Protein AF-A0A0Q7QHC4-F1 (afdb_monomer_lite)

Structure (mmCIF, N/CA/C/O backbone):
data_AF-A0A0Q7QHC4-F1
#
_entry.id   AF-A0A0Q7QHC4-F1
#
loop_
_atom_site.group_PDB
_atom_site.id
_atom_site.type_symbol
_atom_site.label_atom_id
_atom_site.label_alt_id
_atom_site.label_comp_id
_atom_site.label_asym_id
_atom_site.label_entity_id
_atom_site.label_seq_id
_atom_site.pdbx_PDB_ins_code
_atom_site.Cartn_x
_atom_site.Cartn_y
_atom_site.Cartn_z
_atom_site.occupancy
_atom_site.B_iso_or_equiv
_atom_site.auth_seq_id
_atom_site.auth_comp_id
_atom_site.auth_asym_id
_atom_site.auth_atom_id
_atom_site.pdbx_PDB_model_num
ATOM 1 N N . MET A 1 1 ? -47.939 -73.440 3.355 1.00 38.09 1 MET A N 1
ATOM 2 C CA . MET A 1 1 ? -47.743 -74.591 4.265 1.00 38.09 1 MET A CA 1
ATOM 3 C C . MET A 1 1 ? -46.928 -74.124 5.468 1.00 38.09 1 MET A C 1
ATOM 5 O O . MET A 1 1 ? -45.893 -73.532 5.221 1.00 38.09 1 MET A O 1
ATOM 9 N N . ARG A 1 2 ? -47.422 -74.390 6.698 1.00 37.09 2 ARG A N 1
ATOM 10 C CA . ARG A 1 2 ? -46.744 -74.415 8.031 1.00 37.09 2 ARG A CA 1
ATOM 11 C C . ARG A 1 2 ? -45.977 -73.129 8.447 1.00 37.09 2 ARG A C 1
ATOM 13 O O . ARG A 1 2 ? -44.976 -72.811 7.835 1.00 37.09 2 ARG A O 1
ATOM 20 N N . ASN A 1 3 ? -46.417 -72.272 9.385 1.00 36.06 3 ASN A N 1
ATOM 21 C CA . ASN A 1 3 ? -46.732 -72.458 10.823 1.00 36.06 3 ASN A CA 1
ATOM 22 C C . ASN A 1 3 ? -45.519 -73.084 11.569 1.00 36.06 3 ASN A C 1
ATOM 24 O O . ASN A 1 3 ? -45.095 -74.160 11.162 1.00 36.06 3 ASN A O 1
ATOM 28 N N . VAL A 1 4 ? -44.881 -72.462 12.585 1.00 41.59 4 VAL A N 1
ATOM 29 C CA . VAL A 1 4 ? -45.261 -72.563 14.019 1.00 41.59 4 VAL A CA 1
ATOM 30 C C . VAL A 1 4 ? -44.202 -71.895 14.966 1.00 41.59 4 VAL A C 1
ATOM 32 O O . VAL A 1 4 ? -43.021 -72.198 14.853 1.00 41.59 4 VAL A O 1
ATOM 35 N N . HIS A 1 5 ? -44.690 -71.086 15.935 1.00 36.44 5 HIS A N 1
ATOM 36 C CA . HIS A 1 5 ? -44.263 -70.833 17.354 1.00 36.44 5 HIS A CA 1
ATOM 37 C C . HIS A 1 5 ? -43.246 -69.740 17.806 1.00 36.44 5 HIS A C 1
ATOM 39 O O . HIS A 1 5 ? -42.101 -69.696 17.381 1.00 36.44 5 HIS A O 1
ATOM 45 N N . GLY A 1 6 ? -43.713 -68.908 18.771 1.00 30.78 6 GLY A N 1
ATOM 46 C CA . GLY A 1 6 ? -42.988 -67.907 19.600 1.00 30.78 6 GLY A CA 1
ATOM 47 C C . GLY A 1 6 ? -42.364 -68.503 20.888 1.00 30.78 6 GLY A C 1
ATOM 48 O O . GLY A 1 6 ? -41.879 -69.625 20.774 1.00 30.78 6 GLY A O 1
ATOM 49 N N . PRO A 1 7 ? -42.426 -67.893 22.114 1.00 58.81 7 PRO A N 1
ATOM 50 C CA . PRO A 1 7 ? -43.145 -66.662 22.528 1.00 58.81 7 PRO A CA 1
ATOM 51 C C . PRO A 1 7 ? -42.569 -65.806 23.729 1.00 58.81 7 PRO A C 1
ATOM 53 O O . PRO A 1 7 ? -41.555 -66.131 24.329 1.00 58.81 7 PRO A O 1
ATOM 56 N N . PHE A 1 8 ? -43.345 -64.767 24.121 1.00 38.31 8 PHE A N 1
ATOM 57 C CA . PHE A 1 8 ? -43.644 -64.210 25.478 1.00 38.31 8 PHE A CA 1
ATOM 58 C C . PHE A 1 8 ? -42.689 -63.298 26.302 1.00 38.31 8 PHE A C 1
ATOM 60 O O . PHE A 1 8 ? -41.705 -63.769 26.863 1.00 38.31 8 PHE A O 1
ATOM 67 N N . ARG A 1 9 ? -43.156 -62.050 26.570 1.00 41.69 9 ARG A N 1
ATOM 68 C CA . ARG A 1 9 ? -43.451 -61.373 27.886 1.00 41.69 9 ARG A CA 1
ATOM 69 C C . ARG A 1 9 ? -43.380 -59.831 27.743 1.00 41.69 9 ARG A C 1
ATOM 71 O O . ARG A 1 9 ? -42.536 -59.356 27.005 1.00 41.69 9 ARG A O 1
ATOM 78 N N . ASP A 1 10 ? -44.136 -58.954 28.414 1.00 39.44 10 ASP A N 1
ATOM 79 C CA . ASP A 1 10 ? -45.357 -58.990 29.236 1.00 39.44 10 ASP A CA 1
ATOM 80 C C . ASP A 1 10 ? -45.892 -57.525 29.379 1.00 39.44 10 ASP A C 1
ATOM 82 O O . ASP A 1 10 ? -45.212 -56.567 29.024 1.00 39.44 10 ASP A O 1
ATOM 86 N N . ARG A 1 11 ? -47.131 -57.403 29.872 1.00 44.25 11 ARG A N 1
ATOM 87 C CA . ARG A 1 11 ? -48.109 -56.282 30.001 1.00 44.25 11 ARG A CA 1
ATOM 88 C C . ARG A 1 11 ? -47.628 -55.056 30.846 1.00 44.25 11 ARG A C 1
ATOM 90 O O . ARG A 1 11 ? -46.623 -55.178 31.525 1.00 44.25 11 ARG A O 1
ATOM 97 N N . ARG A 1 12 ? -48.254 -53.859 30.980 1.00 41.19 12 ARG A N 1
ATOM 98 C CA . ARG A 1 12 ? -49.653 -53.333 31.124 1.00 41.19 12 ARG A CA 1
ATOM 99 C C . ARG A 1 12 ? -49.614 -51.787 30.914 1.00 41.19 12 ARG A C 1
ATOM 101 O O . ARG A 1 12 ? -48.654 -51.171 31.351 1.00 41.19 12 ARG A O 1
ATOM 108 N N . VAL A 1 13 ? -50.474 -51.125 30.126 1.00 38.88 13 VAL A N 1
ATOM 109 C CA . VAL A 1 13 ? -51.764 -50.441 30.452 1.00 38.88 13 VAL A CA 1
ATOM 110 C C . VAL A 1 13 ? -51.848 -49.735 31.819 1.00 38.88 13 VAL A C 1
ATOM 112 O O . VAL A 1 13 ? -51.826 -50.442 32.815 1.00 38.88 13 VAL A O 1
ATOM 115 N N . VAL A 1 14 ? -52.072 -48.402 31.842 1.00 36.88 14 VAL A N 1
ATOM 116 C CA . VAL A 1 14 ? -53.237 -47.687 32.449 1.00 36.88 14 VAL A CA 1
ATOM 117 C C . VAL A 1 14 ? -53.301 -46.243 31.903 1.00 36.88 14 VAL A C 1
ATOM 119 O O . VAL A 1 14 ? -52.315 -45.514 31.927 1.00 36.88 14 VAL A O 1
ATOM 122 N N . ALA A 1 15 ? -54.485 -45.834 31.435 1.00 37.69 15 ALA A N 1
ATOM 123 C CA . ALA A 1 15 ? -54.874 -44.455 31.137 1.00 37.69 15 ALA A CA 1
ATOM 124 C C . ALA A 1 15 ? -55.684 -43.866 32.307 1.00 37.69 15 ALA A C 1
ATOM 126 O O . ALA A 1 15 ? -56.402 -44.607 32.976 1.00 37.69 15 ALA A O 1
ATOM 127 N N . MET A 1 16 ? -55.663 -42.542 32.503 1.00 36.25 16 MET A N 1
ATOM 128 C CA . MET A 1 16 ? -56.677 -41.860 33.317 1.00 36.25 16 MET A CA 1
ATOM 129 C C . MET A 1 16 ? -56.971 -40.450 32.785 1.00 36.25 16 MET A C 1
ATOM 131 O O . MET A 1 16 ? -56.089 -39.743 32.305 1.00 36.25 16 MET A O 1
ATOM 135 N N . ALA A 1 17 ? -58.255 -40.102 32.795 1.00 34.69 17 ALA A N 1
ATOM 136 C CA . ALA A 1 17 ? -58.888 -39.061 31.996 1.00 34.69 17 ALA A CA 1
ATOM 137 C C . ALA A 1 17 ? -59.231 -37.780 32.785 1.00 34.69 17 ALA A C 1
ATOM 139 O O . ALA A 1 17 ? -59.481 -37.846 33.980 1.00 34.69 17 ALA A O 1
ATOM 140 N N . ARG A 1 18 ? -59.350 -36.672 32.026 1.00 41.41 18 ARG A N 1
ATOM 141 C CA . ARG A 1 18 ? -60.281 -35.514 32.123 1.00 41.41 18 ARG A CA 1
ATOM 142 C C . ARG A 1 18 ? -60.472 -34.791 33.474 1.00 41.41 18 ARG A C 1
ATOM 144 O O . ARG A 1 18 ? -60.871 -35.391 34.460 1.00 41.41 18 ARG A O 1
ATOM 151 N N . THR A 1 19 ? -60.477 -33.447 33.441 1.00 33.66 19 THR A N 1
ATOM 152 C CA . THR A 1 19 ? -61.715 -32.616 33.378 1.00 33.66 19 THR A CA 1
ATOM 153 C C . THR A 1 19 ? -61.386 -31.108 33.357 1.00 33.66 19 THR A C 1
ATOM 155 O O . THR A 1 19 ? -60.693 -30.604 34.234 1.00 33.66 19 THR A O 1
ATOM 158 N N . MET A 1 20 ? -61.927 -30.377 32.371 1.00 38.75 20 MET A N 1
ATOM 159 C CA . MET A 1 20 ? -61.985 -28.905 32.322 1.00 38.75 20 MET A CA 1
ATOM 160 C C . MET A 1 20 ? -63.166 -28.391 33.160 1.00 38.75 20 MET A C 1
ATOM 162 O O . MET A 1 20 ? -64.277 -28.902 33.016 1.00 38.75 20 MET A O 1
ATOM 166 N N . LYS A 1 21 ? -62.976 -27.322 33.943 1.00 34.88 21 LYS A N 1
ATOM 167 C CA . LYS A 1 21 ? -64.075 -26.498 34.479 1.00 34.88 21 LYS A CA 1
ATOM 168 C C . LYS A 1 21 ? -64.064 -25.118 33.816 1.00 34.88 21 LYS A C 1
ATOM 170 O O . LYS A 1 21 ? -63.055 -24.423 33.830 1.00 34.88 21 LYS A O 1
ATOM 175 N N . LYS A 1 22 ? -65.207 -24.758 33.223 1.00 36.50 22 LYS A N 1
ATOM 176 C CA . LYS A 1 22 ? -65.551 -23.429 32.696 1.00 36.50 22 LYS A CA 1
ATOM 177 C C . LYS A 1 22 ? -65.869 -22.490 33.866 1.00 36.50 22 LYS A C 1
ATOM 179 O O . LYS A 1 22 ? -66.574 -22.911 34.779 1.00 36.50 22 LYS A O 1
ATOM 184 N N . ILE A 1 23 ? -65.435 -21.230 33.805 1.00 39.72 23 ILE A N 1
ATOM 185 C CA . ILE A 1 23 ? -65.949 -20.155 34.668 1.00 39.72 23 ILE A CA 1
ATOM 186 C C . ILE A 1 23 ? -66.513 -19.043 33.781 1.00 39.72 23 ILE A C 1
ATOM 188 O O . ILE A 1 23 ? -65.888 -18.610 32.815 1.00 39.72 23 ILE A O 1
ATOM 192 N N . VAL A 1 24 ? -67.749 -18.674 34.109 1.00 36.00 24 VAL A N 1
ATOM 193 C CA . VAL A 1 24 ? -68.633 -17.710 33.451 1.00 36.00 24 VAL A CA 1
ATOM 194 C C . VAL A 1 24 ? -68.376 -16.305 34.005 1.00 36.00 24 VAL A C 1
ATOM 196 O O . VAL A 1 24 ? -68.093 -16.132 35.187 1.00 36.00 24 VAL A O 1
ATOM 199 N N . ILE A 1 25 ? -68.483 -15.316 33.119 1.00 40.94 25 ILE A N 1
ATOM 200 C CA . ILE A 1 25 ? -68.299 -13.877 33.345 1.00 40.94 25 ILE A CA 1
ATOM 201 C C . ILE A 1 25 ? -69.485 -13.299 34.134 1.00 40.94 25 ILE A C 1
ATOM 203 O O . ILE A 1 25 ? -70.634 -13.517 33.753 1.00 40.94 25 ILE A O 1
ATOM 207 N N . VAL A 1 26 ? -69.212 -12.481 35.157 1.00 35.03 26 VAL A N 1
ATOM 208 C CA . VAL A 1 26 ? -70.194 -11.579 35.787 1.00 35.03 26 VAL A CA 1
ATOM 209 C C . VAL A 1 26 ? -69.763 -10.135 35.526 1.00 35.03 26 VAL A C 1
ATOM 211 O O . VAL A 1 26 ? -68.620 -9.762 35.781 1.00 35.03 26 VAL A O 1
ATOM 214 N N . ARG A 1 27 ? -70.679 -9.338 34.962 1.00 43.59 27 ARG A N 1
ATOM 215 C CA . ARG A 1 27 ? -70.525 -7.901 34.711 1.00 43.59 27 ARG A CA 1
ATOM 216 C C . ARG A 1 27 ? -71.004 -7.119 35.931 1.00 43.59 27 ARG A C 1
ATOM 218 O O . ARG A 1 27 ? -72.179 -7.210 36.271 1.00 43.59 27 ARG A O 1
ATOM 225 N N . THR A 1 28 ? -70.145 -6.266 36.476 1.00 39.06 28 THR A N 1
ATOM 226 C CA . THR A 1 28 ? -70.567 -5.166 37.349 1.00 39.06 28 THR A CA 1
ATOM 227 C C . THR A 1 28 ? -69.775 -3.925 36.960 1.00 39.06 28 THR A C 1
ATOM 229 O O . THR A 1 28 ? -68.547 -3.939 36.950 1.00 39.06 28 THR A O 1
ATOM 232 N N . ALA A 1 29 ? -70.494 -2.883 36.549 1.00 41.00 29 ALA A N 1
ATOM 233 C CA . ALA A 1 29 ? -69.941 -1.602 36.143 1.00 41.00 29 ALA A CA 1
ATOM 234 C C . ALA A 1 29 ? -69.521 -0.787 37.373 1.00 41.00 29 ALA A C 1
ATOM 236 O O . ALA A 1 29 ? -70.291 -0.660 38.321 1.00 41.00 29 ALA A O 1
ATOM 237 N N . LEU A 1 30 ? -68.330 -0.193 37.321 1.00 39.47 30 LEU A N 1
ATOM 238 C CA . LEU A 1 30 ? -67.929 0.903 38.194 1.00 39.47 30 LEU A CA 1
ATOM 239 C C . LEU A 1 30 ? -67.118 1.902 37.369 1.00 39.47 30 LEU A C 1
ATOM 241 O O . LEU A 1 30 ? -66.110 1.568 36.749 1.00 39.47 30 LEU A O 1
ATOM 245 N N . VAL A 1 31 ? -67.647 3.120 37.331 1.00 42.88 31 VAL A N 1
ATOM 246 C CA . VAL A 1 31 ? -67.061 4.315 36.733 1.00 42.88 31 VAL A CA 1
ATOM 247 C C . VAL A 1 31 ? -65.829 4.697 37.552 1.00 42.88 31 VAL A C 1
ATOM 249 O O . VAL A 1 31 ? -65.934 4.956 38.746 1.00 42.88 31 VAL A O 1
ATOM 252 N N . GLY A 1 32 ? -64.666 4.735 36.907 1.00 38.34 32 GLY A N 1
ATOM 253 C CA . GLY A 1 32 ? -63.419 5.221 37.485 1.00 38.34 32 GLY A CA 1
ATOM 254 C C . GLY A 1 32 ? -62.563 5.820 36.380 1.00 38.34 32 GLY A C 1
ATOM 255 O O . GLY A 1 32 ? -62.077 5.103 35.510 1.00 38.34 32 GLY A O 1
ATOM 256 N N . ALA A 1 33 ? -62.434 7.145 36.382 1.00 49.81 33 ALA A N 1
ATOM 257 C CA . ALA A 1 33 ? -61.593 7.887 35.456 1.00 49.81 33 ALA A CA 1
ATOM 258 C C . ALA A 1 33 ? -60.125 7.459 35.620 1.00 49.81 33 ALA A C 1
ATOM 260 O O . ALA A 1 33 ? -59.488 7.780 36.621 1.00 49.81 33 ALA A O 1
ATOM 261 N N . ALA A 1 34 ? -59.589 6.734 34.638 1.00 43.00 34 ALA A N 1
ATOM 262 C CA . ALA A 1 34 ? -58.169 6.428 34.546 1.00 43.00 34 ALA A CA 1
ATOM 263 C C . ALA A 1 34 ? -57.546 7.316 33.464 1.00 43.00 34 ALA A C 1
ATOM 265 O O . ALA A 1 34 ? -57.860 7.204 32.280 1.00 43.00 34 ALA A O 1
ATOM 266 N N . LEU A 1 35 ? -56.681 8.226 33.911 1.00 43.31 35 LEU A N 1
ATOM 267 C CA . LEU A 1 35 ? -55.790 9.034 33.088 1.00 43.31 35 LEU A CA 1
ATOM 268 C C . LEU A 1 35 ? -55.088 8.140 32.054 1.00 43.31 35 LEU A C 1
ATOM 270 O O . LEU A 1 35 ? -54.380 7.204 32.428 1.00 43.31 35 LEU A O 1
ATOM 274 N N . LEU A 1 36 ? -55.243 8.447 30.761 1.00 45.69 36 LEU A N 1
ATOM 275 C CA . LEU A 1 36 ? -54.353 7.929 29.723 1.00 45.69 36 LEU A CA 1
ATOM 276 C C . LEU A 1 36 ? -52.957 8.527 29.954 1.00 45.69 36 LEU A C 1
ATOM 278 O O . LEU A 1 36 ? -52.587 9.558 29.393 1.00 45.69 36 LEU A O 1
ATOM 282 N N . GLY A 1 37 ? -52.175 7.870 30.807 1.00 40.31 37 GLY A N 1
ATOM 283 C CA . GLY A 1 37 ? -50.733 8.038 30.864 1.00 40.31 37 GLY A CA 1
ATOM 284 C C . GLY A 1 37 ? -50.149 7.555 29.546 1.00 40.31 37 GLY A C 1
ATOM 285 O O . GLY A 1 37 ? -49.889 6.368 29.363 1.00 40.31 37 GLY A O 1
ATOM 286 N N . SER A 1 38 ? -49.982 8.482 28.609 1.00 53.66 38 SER A N 1
ATOM 287 C CA . SER A 1 38 ? -49.230 8.258 27.382 1.00 53.66 38 SER A CA 1
ATOM 288 C C . SER A 1 38 ? -47.775 8.026 27.780 1.00 53.66 38 SER A C 1
ATOM 290 O O . SER A 1 38 ? -47.024 8.978 27.977 1.00 53.66 38 SER A O 1
ATOM 292 N N . VAL A 1 39 ? -47.368 6.766 27.940 1.00 48.78 39 VAL A N 1
ATOM 293 C CA . VAL A 1 39 ? -45.950 6.407 28.019 1.00 48.78 39 VAL A CA 1
ATOM 294 C C . VAL A 1 39 ? -45.382 6.557 26.611 1.00 48.78 39 VAL A C 1
ATOM 296 O O . VAL A 1 39 ? -45.204 5.595 25.870 1.00 48.78 39 VAL A O 1
ATOM 299 N N . LEU A 1 40 ? -45.109 7.803 26.227 1.00 49.97 40 LEU A N 1
ATOM 300 C CA . LEU A 1 40 ? -44.070 8.100 25.255 1.00 49.97 40 LEU A CA 1
ATOM 301 C C . LEU A 1 40 ? -42.758 7.729 25.943 1.00 49.97 40 LEU A C 1
ATOM 303 O O . LEU A 1 40 ? -42.127 8.551 26.604 1.00 49.97 40 LEU A O 1
ATOM 307 N N . ALA A 1 41 ? -42.385 6.452 25.845 1.00 49.03 41 ALA A N 1
ATOM 308 C CA . ALA A 1 41 ? -41.017 6.040 26.089 1.00 49.03 41 ALA A CA 1
ATOM 309 C C . ALA A 1 41 ? -40.153 6.912 25.179 1.00 49.03 41 ALA A C 1
ATOM 311 O O . ALA A 1 41 ? -40.251 6.826 23.953 1.00 49.03 41 ALA A O 1
ATOM 312 N N . GLY A 1 42 ? -39.402 7.826 25.792 1.00 43.97 42 GLY A N 1
ATOM 313 C CA . GLY A 1 42 ? -38.553 8.756 25.078 1.00 43.97 42 GLY A CA 1
ATOM 314 C C . GLY A 1 42 ? -37.649 7.977 24.137 1.00 43.97 42 GLY A C 1
ATOM 315 O O . GLY A 1 42 ? -36.746 7.266 24.578 1.00 43.97 42 GLY A O 1
ATOM 316 N N . LEU A 1 43 ? -37.874 8.135 22.834 1.00 52.53 43 LEU A N 1
ATOM 317 C CA . LEU A 1 43 ? -36.804 7.993 21.865 1.00 52.53 43 LEU A CA 1
ATOM 318 C C . LEU A 1 43 ? -35.837 9.128 22.193 1.00 52.53 43 LEU A C 1
ATOM 320 O O . LEU A 1 43 ? -35.971 10.246 21.698 1.00 52.53 43 LEU A O 1
ATOM 324 N N . GLY 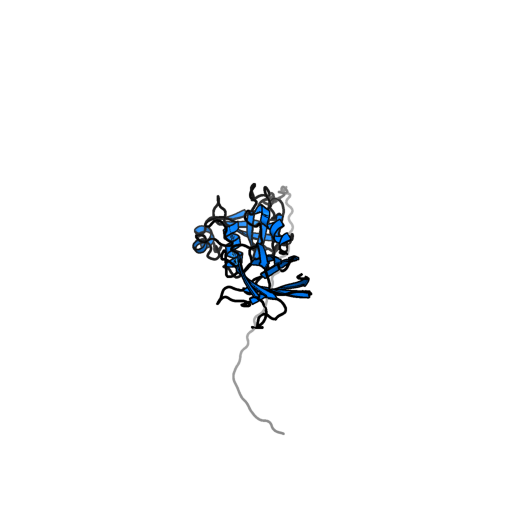A 1 44 ? -34.913 8.860 23.118 1.00 48.81 44 GLY A N 1
ATOM 325 C CA . GLY A 1 44 ? -33.752 9.711 23.299 1.00 48.81 44 GLY A CA 1
ATOM 326 C C . GLY A 1 44 ? -33.103 9.913 21.928 1.00 48.81 44 GLY A C 1
ATOM 327 O O . GLY A 1 44 ? -33.169 9.005 21.089 1.00 48.81 44 GLY A O 1
ATOM 328 N N . PRO A 1 45 ? -32.523 11.092 21.657 1.00 51.53 45 PRO A N 1
ATOM 329 C CA . PRO A 1 45 ? -31.836 11.310 20.397 1.00 51.53 45 PRO A CA 1
ATOM 330 C C . PRO A 1 45 ? -30.845 10.163 20.199 1.00 51.53 45 PRO A C 1
ATOM 332 O O . PRO A 1 45 ? -30.061 9.859 21.100 1.00 51.53 45 PRO A O 1
ATOM 335 N N . ALA A 1 46 ? -30.920 9.488 19.047 1.00 52.81 46 ALA A N 1
ATOM 336 C CA . ALA A 1 46 ? -29.894 8.539 18.647 1.00 52.81 46 ALA A CA 1
ATOM 337 C C . ALA A 1 46 ? -28.545 9.240 18.839 1.00 52.81 46 ALA A C 1
ATOM 339 O O . ALA A 1 46 ? -28.361 10.330 18.294 1.00 52.81 46 ALA A O 1
ATOM 340 N N . GLU A 1 47 ? -27.658 8.675 19.668 1.00 48.75 47 GLU A N 1
ATOM 341 C CA . GLU A 1 47 ? -26.343 9.255 19.946 1.00 48.75 47 GLU A CA 1
ATOM 342 C C . GLU A 1 47 ? -25.635 9.497 18.608 1.00 48.75 47 GLU A C 1
ATOM 344 O O . GLU A 1 47 ? -25.140 8.579 17.952 1.00 48.75 47 GLU A O 1
ATOM 349 N N . ALA A 1 48 ? -25.662 10.751 18.161 1.00 49.69 48 ALA A N 1
ATOM 350 C CA . ALA A 1 48 ? -25.118 11.183 16.888 1.00 49.69 48 ALA A CA 1
ATOM 351 C C . ALA A 1 48 ? -23.606 11.361 17.054 1.00 49.69 48 ALA A C 1
ATOM 353 O O . ALA A 1 48 ? -23.083 12.470 17.140 1.00 49.69 48 ALA A O 1
ATOM 354 N N . GLY A 1 49 ? -22.913 10.235 17.180 1.00 57.53 49 GLY A N 1
ATOM 355 C CA . GLY A 1 49 ? -21.471 10.158 17.346 1.00 57.53 49 GLY A CA 1
ATOM 356 C C . GLY A 1 49 ? -21.050 8.733 17.676 1.00 57.53 49 GLY A C 1
ATOM 357 O O . GLY A 1 49 ? -21.759 7.999 18.358 1.00 57.53 49 GLY A O 1
ATOM 358 N N . GLY A 1 50 ? -19.901 8.302 17.158 1.00 68.31 50 GLY A N 1
ATOM 359 C CA . GLY A 1 50 ? -19.374 6.982 17.492 1.00 68.31 50 GLY A CA 1
ATOM 360 C C . GLY A 1 50 ? -19.103 6.830 18.996 1.00 68.31 50 GLY A C 1
ATOM 361 O O . GLY A 1 50 ? -18.607 7.755 19.633 1.00 68.31 50 GLY A O 1
ATOM 362 N N . ARG A 1 51 ? -19.390 5.652 19.558 1.00 87.31 51 ARG A N 1
ATOM 363 C CA . ARG A 1 51 ? -19.204 5.332 20.980 1.00 87.31 51 ARG A CA 1
ATOM 364 C C . ARG A 1 51 ? -17.904 4.565 21.196 1.00 87.31 51 ARG A C 1
ATOM 366 O O . ARG A 1 51 ? -17.720 3.493 20.618 1.00 87.31 51 ARG A O 1
ATOM 373 N N . ILE A 1 52 ? -17.030 5.082 22.059 1.00 92.62 52 ILE A N 1
ATOM 374 C CA . ILE A 1 52 ? -15.846 4.352 22.534 1.00 92.62 52 ILE A CA 1
ATOM 375 C C . ILE A 1 52 ? -16.301 3.167 23.396 1.00 92.62 52 ILE A C 1
ATOM 377 O O . ILE A 1 52 ? -17.090 3.326 24.328 1.00 92.62 52 ILE A O 1
ATOM 381 N N . LEU A 1 53 ? -15.816 1.973 23.066 1.00 94.88 53 LEU A N 1
ATOM 382 C CA . LEU A 1 53 ? -16.132 0.715 23.747 1.00 94.88 53 LEU A CA 1
ATOM 383 C C . LEU A 1 53 ? -15.079 0.368 24.808 1.00 94.88 53 LEU A C 1
ATOM 385 O O . LEU A 1 53 ? -15.399 -0.184 25.863 1.00 94.88 53 LEU A O 1
ATOM 389 N N . CYS A 1 54 ? -13.820 0.710 24.544 1.00 95.69 54 CYS A N 1
ATOM 390 C CA . CYS A 1 54 ? -12.699 0.553 25.465 1.00 95.69 54 CYS A CA 1
ATOM 391 C C . CYS A 1 54 ? -11.544 1.476 25.063 1.00 95.69 54 CYS A C 1
ATOM 393 O O . CYS A 1 54 ? -11.441 1.866 23.899 1.00 95.69 54 CYS A O 1
ATOM 395 N N . THR A 1 55 ? -10.673 1.776 26.024 1.00 95.38 55 THR A N 1
ATOM 396 C CA . THR A 1 55 ? -9.510 2.650 25.876 1.00 95.38 55 THR A CA 1
ATOM 397 C C . THR A 1 55 ? -8.316 2.061 26.628 1.00 95.38 55 THR A C 1
ATOM 399 O O . THR A 1 55 ? -8.404 1.724 27.804 1.00 95.38 55 THR A O 1
ATOM 402 N N . GLY A 1 56 ? -7.164 1.999 25.971 1.00 95.50 56 GLY A N 1
ATOM 403 C CA . GLY A 1 56 ? -5.956 1.350 26.462 1.00 95.50 56 GLY A CA 1
ATOM 404 C C . GLY A 1 56 ? -5.948 -0.157 26.207 1.00 95.50 56 GLY A C 1
ATOM 405 O O . GLY A 1 56 ? -6.976 -0.827 26.264 1.00 95.50 56 GLY A O 1
ATOM 406 N N . PHE A 1 57 ? -4.752 -0.698 25.957 1.00 95.44 57 PHE A N 1
ATOM 407 C CA . PHE A 1 57 ? -4.564 -2.115 25.634 1.00 95.44 57 PHE A CA 1
ATOM 408 C C . PHE A 1 57 ? -5.132 -3.052 26.710 1.00 95.44 57 PHE A C 1
ATOM 410 O O . PHE A 1 57 ? -5.848 -3.991 26.378 1.00 95.44 57 PHE A O 1
ATOM 417 N N . THR A 1 58 ? -4.863 -2.775 27.993 1.00 95.81 58 THR A N 1
ATOM 418 C CA . THR A 1 58 ? -5.336 -3.603 29.117 1.00 95.81 58 THR A CA 1
ATOM 419 C C . THR A 1 58 ? -6.861 -3.625 29.197 1.00 95.81 58 THR A C 1
ATOM 421 O O . THR A 1 58 ? -7.452 -4.688 29.072 1.00 95.81 58 THR A O 1
ATOM 424 N N . GLN A 1 59 ? -7.514 -2.458 29.281 1.00 96.44 59 GLN A N 1
ATOM 425 C CA . GLN A 1 59 ? -8.976 -2.398 29.392 1.00 96.44 59 GLN A CA 1
ATOM 426 C C . GLN A 1 59 ? -9.676 -3.038 28.187 1.00 96.44 59 GLN A C 1
ATOM 428 O O . GLN A 1 59 ? -10.718 -3.674 28.344 1.00 96.44 59 GLN A O 1
ATOM 433 N N . CYS A 1 60 ? -9.140 -2.843 26.979 1.00 97.06 60 CYS A N 1
ATOM 434 C CA . CYS A 1 60 ? -9.682 -3.485 25.790 1.00 97.06 60 CYS A CA 1
ATOM 435 C C . CYS A 1 60 ? -9.555 -5.009 25.873 1.00 97.06 60 CYS A C 1
ATOM 437 O O . CYS A 1 60 ? -10.560 -5.699 25.717 1.00 97.06 60 CYS A O 1
ATOM 439 N N . THR A 1 61 ? -8.369 -5.518 26.214 1.00 96.31 61 THR A N 1
ATOM 440 C CA . THR A 1 61 ? -8.113 -6.960 26.337 1.00 96.31 61 THR A CA 1
ATOM 441 C C . THR A 1 61 ? -8.994 -7.607 27.407 1.00 96.31 61 THR A C 1
ATOM 443 O O . THR A 1 61 ? -9.629 -8.619 27.126 1.00 96.31 61 THR A O 1
ATOM 446 N N . ASP A 1 62 ? -9.125 -6.989 28.585 1.00 96.81 62 ASP A N 1
ATOM 447 C CA . ASP A 1 62 ? -9.958 -7.491 29.693 1.00 96.81 62 ASP A CA 1
ATOM 448 C C . ASP A 1 62 ? -11.444 -7.594 29.311 1.00 96.81 62 ASP A C 1
ATOM 450 O O . ASP A 1 62 ? -12.192 -8.407 29.848 1.00 96.81 62 ASP A O 1
ATOM 454 N N . ARG A 1 63 ? -11.883 -6.770 28.354 1.00 96.25 63 ARG A N 1
ATOM 455 C CA . ARG A 1 63 ? -13.241 -6.777 27.793 1.00 96.25 63 ARG A CA 1
ATOM 456 C C . ARG A 1 63 ? -13.387 -7.677 26.559 1.00 96.25 63 ARG A C 1
ATOM 458 O O . ARG A 1 63 ? -14.439 -7.651 25.925 1.00 96.25 63 ARG A O 1
ATOM 465 N N . GLY A 1 64 ? -12.354 -8.439 26.201 1.00 96.38 64 GLY A N 1
ATOM 466 C CA . GLY A 1 64 ? -12.340 -9.324 25.032 1.00 96.38 64 GLY A CA 1
ATOM 467 C C . GLY A 1 64 ? -12.089 -8.618 23.694 1.00 96.38 64 GLY A C 1
ATOM 468 O O . GLY A 1 64 ? -12.262 -9.227 22.640 1.00 96.38 64 GLY A O 1
ATOM 469 N N . TRP A 1 65 ? -11.675 -7.349 23.705 1.00 96.50 65 TRP A N 1
ATOM 470 C CA . TRP A 1 65 ? -11.354 -6.578 22.504 1.00 96.50 65 TRP A CA 1
ATOM 471 C C . TRP A 1 65 ? -9.850 -6.624 22.225 1.00 96.50 65 TRP A C 1
ATOM 473 O O . TRP A 1 65 ? -9.057 -5.936 22.869 1.00 96.50 65 TRP A O 1
ATOM 483 N N . SER A 1 66 ? -9.458 -7.446 21.253 1.00 95.06 66 SER A N 1
ATOM 484 C CA . SER A 1 66 ? -8.053 -7.675 20.903 1.00 95.06 66 SER A CA 1
ATOM 485 C C . SER A 1 66 ? -7.372 -6.425 20.332 1.00 95.06 66 SER A C 1
ATOM 487 O O . SER A 1 66 ? -7.970 -5.663 19.572 1.00 95.06 66 SER A O 1
ATOM 489 N N . ASP A 1 67 ? -6.089 -6.235 20.638 1.00 94.00 67 ASP A N 1
ATOM 490 C CA . ASP A 1 67 ? -5.215 -5.288 19.926 1.00 94.00 67 ASP A CA 1
ATOM 491 C C . ASP A 1 67 ? -4.477 -5.927 18.737 1.00 94.00 67 ASP A C 1
ATOM 493 O O . ASP A 1 67 ? -3.645 -5.286 18.089 1.00 94.00 67 ASP A O 1
ATOM 497 N N . ALA A 1 68 ? -4.809 -7.188 18.444 1.00 93.94 68 ALA A N 1
ATOM 498 C CA . ALA A 1 68 ? -4.198 -8.038 17.435 1.00 93.94 68 ALA A CA 1
ATOM 499 C C . ALA A 1 68 ? -2.680 -8.222 17.585 1.00 93.94 68 ALA A C 1
ATOM 501 O O . ALA A 1 68 ? -2.016 -8.507 16.600 1.00 93.94 68 ALA A O 1
ATOM 502 N N . GLY A 1 69 ? -2.129 -8.063 18.792 1.00 93.81 69 GLY A N 1
ATOM 503 C CA . GLY A 1 69 ? -0.693 -8.143 19.069 1.00 93.81 69 GLY A CA 1
ATOM 504 C C . GLY A 1 69 ? 0.029 -6.799 18.952 1.00 93.81 69 GLY A C 1
ATOM 505 O O . GLY A 1 69 ? 1.244 -6.721 19.176 1.00 93.81 69 GLY A O 1
ATOM 506 N N . TYR A 1 70 ? -0.687 -5.711 18.646 1.00 93.81 70 TYR A N 1
ATOM 507 C CA . TYR A 1 70 ? -0.058 -4.417 18.401 1.00 93.81 70 TYR A CA 1
ATOM 508 C C . TYR A 1 70 ? 0.650 -3.847 19.627 1.00 93.81 70 TYR A C 1
ATOM 510 O O . TYR A 1 70 ? 1.669 -3.172 19.478 1.00 93.81 70 TYR A O 1
ATOM 518 N N . ARG A 1 71 ? 0.195 -4.164 20.846 1.00 94.88 71 ARG A N 1
ATOM 519 C CA . ARG A 1 71 ? 0.876 -3.728 22.076 1.00 94.88 71 ARG A CA 1
ATOM 520 C C . ARG A 1 71 ? 2.361 -4.099 22.082 1.00 94.88 71 ARG A C 1
ATOM 522 O O . ARG A 1 71 ? 3.176 -3.302 22.544 1.00 94.88 71 ARG A O 1
ATOM 529 N N . ALA A 1 72 ? 2.705 -5.276 21.560 1.00 93.12 72 ALA A N 1
ATOM 530 C CA . ALA A 1 72 ? 4.083 -5.743 21.435 1.00 93.12 72 ALA A CA 1
ATOM 531 C C . ALA A 1 72 ? 4.763 -5.266 20.138 1.00 93.12 72 ALA A C 1
ATOM 533 O O . ALA A 1 72 ? 5.988 -5.162 20.078 1.00 93.12 72 ALA A O 1
ATOM 534 N N . ALA A 1 73 ? 3.989 -4.982 19.086 1.00 91.06 73 ALA A N 1
ATOM 535 C CA . ALA A 1 73 ? 4.511 -4.594 17.778 1.00 91.06 73 ALA A CA 1
ATOM 536 C C . ALA A 1 73 ? 4.753 -3.086 17.616 1.00 91.06 73 ALA A C 1
ATOM 538 O O . ALA A 1 73 ? 5.557 -2.704 16.763 1.00 91.06 73 ALA A O 1
ATOM 539 N N . GLN A 1 74 ? 4.103 -2.242 18.424 1.00 92.19 74 GLN A N 1
ATOM 540 C CA . GLN A 1 74 ? 4.181 -0.785 18.313 1.00 92.19 74 GLN A CA 1
ATOM 541 C C . GLN A 1 74 ? 5.607 -0.207 18.369 1.00 92.19 74 GLN A C 1
ATOM 543 O O . GLN A 1 74 ? 5.814 0.795 17.699 1.00 92.19 74 GLN A O 1
ATOM 548 N N . PRO A 1 75 ? 6.625 -0.779 19.058 1.00 92.19 75 PRO A N 1
ATOM 549 C CA . PRO A 1 75 ? 7.972 -0.195 19.038 1.00 92.19 75 PRO A CA 1
ATOM 550 C C . PRO A 1 75 ? 8.653 -0.253 17.663 1.00 92.19 75 PRO A C 1
ATOM 552 O O . PRO A 1 75 ? 9.689 0.376 17.465 1.00 92.19 75 PRO A O 1
ATOM 555 N N . ARG A 1 76 ? 8.099 -1.017 16.712 1.00 88.06 76 ARG A N 1
ATOM 556 C CA . ARG A 1 76 ? 8.616 -1.153 15.347 1.00 88.06 76 ARG A CA 1
ATOM 557 C C . ARG A 1 76 ? 7.871 -0.223 14.390 1.00 88.06 76 ARG A C 1
ATOM 559 O O . ARG A 1 76 ? 6.674 0.023 14.549 1.00 88.06 76 ARG A O 1
ATOM 566 N N . ALA A 1 77 ? 8.589 0.256 13.377 1.00 86.00 77 ALA A N 1
ATOM 567 C CA . ALA A 1 77 ? 7.994 0.937 12.236 1.00 86.00 77 ALA A CA 1
ATOM 568 C C . ALA A 1 77 ? 7.357 -0.091 11.289 1.00 86.00 77 ALA A C 1
ATOM 570 O O . ALA A 1 77 ? 8.048 -0.967 10.767 1.00 86.00 77 ALA A O 1
ATOM 571 N N . HIS A 1 78 ? 6.067 0.068 11.017 1.00 84.25 78 HIS A N 1
ATOM 572 C CA . HIS A 1 78 ? 5.325 -0.621 9.959 1.00 84.25 78 HIS A CA 1
ATOM 573 C C . HIS A 1 78 ? 5.017 0.410 8.883 1.00 84.25 78 HIS A C 1
ATOM 575 O O . HIS A 1 78 ? 4.746 1.567 9.195 1.00 84.25 78 HIS A O 1
ATOM 581 N N . TRP A 1 79 ? 5.128 0.060 7.605 1.00 81.94 79 TRP A N 1
ATOM 582 C CA . TRP A 1 79 ? 5.066 1.056 6.522 1.00 81.94 79 TRP A CA 1
ATOM 583 C C . TRP A 1 79 ? 6.059 2.225 6.654 1.00 81.94 79 TRP A C 1
ATOM 585 O O . TRP A 1 79 ? 5.882 3.241 6.003 1.00 81.94 79 TRP A O 1
ATOM 595 N N . ASN A 1 80 ? 7.155 2.082 7.414 1.00 79.81 80 ASN A N 1
ATOM 596 C CA . ASN A 1 80 ? 8.132 3.141 7.695 1.00 79.81 80 ASN A CA 1
ATOM 597 C C . ASN A 1 80 ? 7.426 4.369 8.290 1.00 79.81 80 ASN A C 1
ATOM 599 O O . ASN A 1 80 ? 7.815 5.513 8.062 1.00 79.81 80 ASN A O 1
ATOM 603 N N . MET A 1 81 ? 6.313 4.118 8.980 1.00 85.94 81 MET A N 1
ATOM 604 C CA . MET A 1 81 ? 5.622 5.108 9.779 1.00 85.94 81 MET A CA 1
ATOM 605 C C . MET A 1 81 ? 6.416 5.330 11.058 1.00 85.94 81 MET A C 1
ATOM 607 O O . MET A 1 81 ? 7.205 4.481 11.478 1.00 85.94 81 MET A O 1
ATOM 611 N N . THR A 1 82 ? 6.182 6.468 11.704 1.00 88.75 82 THR A N 1
ATOM 612 C CA . THR A 1 82 ? 6.731 6.734 13.033 1.00 88.75 82 THR A CA 1
ATOM 613 C C . THR A 1 82 ? 6.375 5.572 13.973 1.00 88.75 82 THR A C 1
ATOM 615 O O . THR A 1 82 ? 5.187 5.267 14.107 1.00 88.75 82 THR A O 1
ATOM 618 N N . PRO A 1 83 ? 7.360 4.913 14.613 1.00 89.44 83 PRO A N 1
ATOM 619 C CA . PRO A 1 83 ? 7.088 3.881 15.603 1.00 89.44 83 PRO A CA 1
ATOM 620 C C . PRO A 1 83 ? 6.257 4.400 16.777 1.00 89.44 83 PRO A C 1
ATOM 622 O O . PRO A 1 83 ? 6.191 5.595 17.061 1.00 89.44 83 PRO A O 1
ATOM 625 N N . GLY A 1 84 ? 5.664 3.469 17.505 1.00 90.69 84 GLY A N 1
ATOM 626 C CA . GLY A 1 84 ? 4.872 3.712 18.697 1.00 90.69 84 GLY A CA 1
ATOM 627 C C . GLY A 1 84 ? 3.398 3.908 18.379 1.00 90.69 84 GLY A C 1
ATOM 628 O O . GLY A 1 84 ? 2.836 3.321 17.451 1.00 90.69 84 GLY A O 1
ATOM 629 N N . ARG A 1 85 ? 2.755 4.737 19.194 1.00 90.62 85 ARG A N 1
ATOM 630 C CA . ARG A 1 85 ? 1.307 4.928 19.174 1.00 90.62 85 ARG A CA 1
ATOM 631 C C . ARG A 1 85 ? 0.931 5.941 18.119 1.00 90.62 85 ARG A C 1
ATOM 633 O O . ARG A 1 85 ? 1.249 7.114 18.260 1.00 90.62 85 ARG A O 1
ATOM 640 N N . ASN A 1 86 ? 0.304 5.504 17.038 1.00 91.69 86 ASN A N 1
ATOM 641 C CA . ASN A 1 86 ? -0.350 6.369 16.061 1.00 91.69 86 ASN A CA 1
ATOM 642 C C . ASN A 1 86 ? -1.204 5.538 15.107 1.00 91.69 86 ASN A C 1
ATOM 644 O O . ASN A 1 86 ? -0.949 4.354 14.892 1.00 91.69 86 ASN A O 1
ATOM 648 N N . CYS A 1 87 ? -2.196 6.189 14.506 1.00 94.56 87 CYS A N 1
ATOM 649 C CA . CYS A 1 87 ? -3.165 5.538 13.635 1.00 94.56 87 CYS A CA 1
ATOM 650 C C . CYS A 1 87 ? -2.522 4.926 12.391 1.00 94.56 87 CYS A C 1
ATOM 652 O O . CYS A 1 87 ? -2.844 3.802 12.016 1.00 94.56 87 CYS A O 1
ATOM 654 N N . THR A 1 88 ? -1.565 5.626 11.784 1.00 94.38 88 THR A N 1
ATOM 655 C CA . THR A 1 88 ? -0.895 5.173 10.565 1.00 94.38 88 THR A CA 1
ATOM 656 C C . THR A 1 88 ? -0.021 3.943 10.797 1.00 94.38 88 THR A C 1
ATOM 658 O O . THR A 1 88 ? -0.101 3.008 10.009 1.00 94.38 88 THR A O 1
ATOM 661 N N . ASN A 1 89 ? 0.760 3.896 11.881 1.00 93.00 89 ASN A N 1
ATOM 662 C CA . ASN A 1 89 ? 1.592 2.741 12.231 1.00 93.00 89 ASN A CA 1
ATOM 663 C C . ASN A 1 89 ? 0.735 1.546 12.671 1.00 93.00 89 ASN A C 1
ATOM 665 O O . ASN A 1 89 ? 1.040 0.413 12.309 1.00 93.00 89 ASN A O 1
ATOM 669 N N . TYR A 1 90 ? -0.375 1.798 13.376 1.00 95.06 90 TYR A N 1
ATOM 670 C CA . TYR A 1 90 ? -1.334 0.755 13.742 1.00 95.06 90 TYR A CA 1
ATOM 671 C C . TYR A 1 90 ? -1.972 0.104 12.517 1.00 95.06 90 TYR A C 1
ATOM 673 O O . TYR A 1 90 ? -1.952 -1.117 12.369 1.00 95.06 90 TYR A O 1
ATOM 681 N N . VAL A 1 91 ? -2.526 0.910 11.612 1.00 94.94 91 VAL A N 1
ATOM 682 C CA . VAL A 1 91 ? -3.157 0.379 10.403 1.00 94.94 91 VAL A CA 1
ATOM 683 C C . VAL A 1 91 ? -2.121 -0.278 9.495 1.00 94.94 91 VAL A C 1
ATOM 685 O O . VAL A 1 91 ? -2.396 -1.341 8.949 1.00 94.94 91 VAL A O 1
ATOM 688 N N . ALA A 1 92 ? -0.919 0.293 9.389 1.00 90.94 92 ALA A N 1
ATOM 689 C CA . ALA A 1 92 ? 0.186 -0.342 8.684 1.00 90.94 92 ALA A CA 1
ATOM 690 C C . ALA A 1 92 ? 0.494 -1.731 9.252 1.00 90.94 92 ALA A C 1
ATOM 692 O O . ALA A 1 92 ? 0.507 -2.690 8.495 1.00 90.94 92 ALA A O 1
ATOM 693 N N . TYR A 1 93 ? 0.629 -1.867 10.576 1.00 90.31 93 TYR A N 1
ATOM 694 C CA . TYR A 1 93 ? 0.810 -3.163 11.235 1.00 90.31 93 TYR A CA 1
ATOM 695 C C . TYR A 1 93 ? -0.298 -4.157 10.874 1.00 90.31 93 TYR A C 1
ATOM 697 O O . TYR A 1 93 ? -0.027 -5.306 10.522 1.00 90.31 93 TYR A O 1
ATOM 705 N N . ARG A 1 94 ? -1.560 -3.711 10.918 1.00 91.94 94 ARG A N 1
ATOM 706 C CA . ARG A 1 94 ? -2.708 -4.549 10.546 1.00 91.94 94 ARG A CA 1
ATOM 707 C C . ARG A 1 94 ? -2.687 -4.969 9.072 1.00 91.94 94 ARG A C 1
ATOM 709 O O . ARG A 1 94 ? -3.257 -6.005 8.746 1.00 91.94 94 ARG A O 1
ATOM 716 N N . LEU A 1 95 ? -2.038 -4.189 8.207 1.00 87.44 95 LEU A N 1
ATOM 717 C CA . LEU A 1 95 ? -1.888 -4.430 6.770 1.00 87.44 95 LEU A CA 1
ATOM 718 C C . LEU A 1 95 ? -0.556 -5.078 6.364 1.00 87.44 95 LEU A C 1
ATOM 720 O O . LEU A 1 95 ? -0.370 -5.309 5.171 1.00 87.44 95 LEU A O 1
ATOM 724 N N . THR A 1 96 ? 0.354 -5.358 7.304 1.00 77.81 96 THR A N 1
ATOM 725 C CA . THR A 1 96 ? 1.638 -6.031 7.017 1.00 77.81 96 THR A CA 1
ATOM 726 C C . THR A 1 96 ? 1.891 -7.277 7.850 1.00 77.81 96 THR A C 1
ATOM 728 O O . THR A 1 96 ? 2.544 -8.206 7.391 1.00 77.81 96 THR A O 1
ATOM 731 N N . SER A 1 97 ? 1.443 -7.297 9.103 1.00 67.94 97 SER A N 1
ATOM 732 C CA . SER A 1 97 ? 1.888 -8.285 10.095 1.00 67.94 97 SER A CA 1
ATOM 733 C C . SER A 1 97 ? 0.746 -9.085 10.718 1.00 67.94 97 SER A C 1
ATOM 735 O O . SER A 1 97 ? 1.012 -10.027 11.457 1.00 67.94 97 SER A O 1
ATOM 737 N N . ASN A 1 98 ? -0.509 -8.746 10.402 1.00 65.06 98 ASN A N 1
ATOM 738 C CA . ASN A 1 98 ? -1.704 -9.464 10.852 1.00 65.06 98 ASN A CA 1
ATOM 739 C C . ASN A 1 98 ? -2.534 -9.989 9.662 1.00 65.06 98 ASN A C 1
ATOM 741 O O . ASN A 1 98 ? -3.704 -9.647 9.491 1.00 65.06 98 ASN A O 1
ATOM 745 N N . GLY A 1 99 ? -1.896 -10.786 8.798 1.00 53.84 99 GLY A N 1
ATOM 746 C CA . GLY A 1 99 ? -2.571 -11.577 7.758 1.00 53.84 99 GLY A CA 1
ATOM 747 C C . GLY A 1 99 ? -2.816 -10.881 6.415 1.00 53.84 99 GLY A C 1
ATOM 748 O O . GLY A 1 99 ? -3.257 -11.527 5.470 1.00 53.84 99 GLY A O 1
ATOM 749 N N . ARG A 1 100 ? -2.497 -9.591 6.288 1.00 60.19 100 ARG A N 1
ATOM 750 C CA . ARG A 1 100 ? -2.409 -8.902 4.995 1.00 60.19 100 ARG A CA 1
ATOM 751 C C . ARG A 1 100 ? -0.959 -8.499 4.786 1.00 60.19 100 ARG A C 1
ATOM 753 O O . ARG A 1 100 ? -0.364 -7.941 5.695 1.00 60.19 100 ARG A O 1
ATOM 760 N N . ARG A 1 101 ? -0.377 -8.868 3.648 1.00 69.12 101 ARG A N 1
ATOM 761 C CA . ARG A 1 101 ? 0.984 -8.504 3.229 1.00 69.12 101 ARG A CA 1
ATOM 762 C C . ARG A 1 101 ? 0.881 -7.425 2.176 1.00 69.12 101 ARG A C 1
ATOM 764 O O . ARG A 1 101 ? 1.147 -7.645 1.007 1.00 69.12 101 ARG A O 1
ATOM 771 N N . THR A 1 102 ? 0.354 -6.273 2.554 1.00 74.75 102 THR A N 1
ATOM 772 C CA . THR A 1 102 ? 0.028 -5.249 1.573 1.00 74.75 102 THR A CA 1
ATOM 773 C C . THR A 1 102 ? 1.195 -4.279 1.403 1.00 74.75 102 THR A C 1
ATOM 775 O O . THR A 1 102 ? 1.753 -3.738 2.361 1.00 74.75 102 THR A O 1
ATOM 778 N N . ALA A 1 103 ? 1.520 -4.018 0.142 1.00 72.31 103 ALA A N 1
ATOM 779 C CA . ALA A 1 103 ? 2.351 -2.914 -0.301 1.00 72.31 103 ALA A CA 1
ATOM 780 C C . ALA A 1 103 ? 1.874 -1.557 0.240 1.00 72.31 103 ALA A C 1
ATOM 782 O O . ALA A 1 103 ? 0.693 -1.221 0.147 1.00 72.31 103 ALA A O 1
ATOM 783 N N . ARG A 1 104 ? 2.796 -0.724 0.734 1.00 80.31 104 ARG A N 1
ATOM 784 C CA . ARG A 1 104 ? 2.476 0.654 1.127 1.00 80.31 104 ARG A CA 1
ATOM 785 C C . ARG A 1 104 ? 2.234 1.518 -0.118 1.00 80.31 104 ARG A C 1
ATOM 787 O O . ARG A 1 104 ? 3.185 1.722 -0.875 1.00 80.31 104 ARG A O 1
ATOM 794 N N . PRO A 1 105 ? 1.054 2.143 -0.294 1.00 79.94 105 PRO A N 1
ATOM 795 C CA . PRO A 1 105 ? 0.885 3.133 -1.348 1.00 79.94 105 PRO A CA 1
ATOM 796 C C . PRO A 1 105 ? 1.796 4.353 -1.124 1.00 79.94 105 PRO A C 1
ATOM 798 O O . PRO A 1 105 ? 1.934 4.813 0.021 1.00 79.94 105 PRO A O 1
ATOM 801 N N . PRO A 1 106 ? 2.374 4.928 -2.192 1.00 76.25 106 PRO A N 1
ATOM 802 C CA . PRO A 1 106 ? 3.050 6.222 -2.160 1.00 76.25 106 PRO A CA 1
ATOM 803 C C . PRO A 1 106 ? 2.232 7.304 -1.452 1.00 76.25 106 PRO A C 1
ATOM 805 O O . PRO A 1 106 ? 1.009 7.270 -1.449 1.00 76.25 106 PRO A O 1
ATOM 808 N N . HIS A 1 107 ? 2.899 8.306 -0.879 1.00 81.56 107 HIS A N 1
ATOM 809 C CA . HIS A 1 107 ? 2.249 9.483 -0.280 1.00 81.56 107 HIS A CA 1
ATOM 810 C C . HIS A 1 107 ? 1.311 9.219 0.914 1.00 81.56 107 HIS A C 1
ATOM 812 O O . HIS A 1 107 ? 0.598 10.124 1.327 1.00 81.56 107 HIS A O 1
ATOM 818 N N . THR A 1 108 ? 1.353 8.051 1.560 1.00 86.12 108 THR A N 1
ATOM 819 C CA . THR A 1 108 ? 0.526 7.712 2.743 1.00 86.12 108 THR A CA 1
ATOM 820 C C . THR A 1 108 ? 1.124 8.163 4.089 1.00 86.12 108 THR A C 1
ATOM 822 O O . THR A 1 108 ? 0.869 7.549 5.117 1.00 86.12 108 THR A O 1
ATOM 825 N N . ASN A 1 109 ? 1.982 9.190 4.140 1.00 85.81 109 ASN A N 1
ATOM 826 C CA . ASN A 1 109 ? 2.682 9.583 5.386 1.00 85.81 109 ASN A CA 1
ATOM 827 C C . ASN A 1 109 ? 1.748 10.113 6.484 1.00 85.81 109 ASN A C 1
ATOM 829 O O . ASN A 1 109 ? 1.989 9.876 7.663 1.00 85.81 109 ASN A O 1
ATOM 833 N N . ALA A 1 110 ? 0.695 10.835 6.107 1.00 90.81 110 ALA A N 1
ATOM 834 C CA . ALA A 1 110 ? -0.286 11.381 7.034 1.00 90.81 110 ALA A CA 1
ATOM 835 C C . ALA A 1 110 ? -1.664 10.805 6.712 1.00 90.81 110 ALA A C 1
ATOM 837 O O . ALA A 1 110 ? -1.984 10.600 5.549 1.00 90.81 110 ALA A O 1
ATOM 838 N N . ALA A 1 111 ? -2.502 10.567 7.720 1.00 93.31 111 ALA A N 1
ATOM 839 C CA . ALA A 1 111 ? -3.773 9.872 7.521 1.00 93.31 111 ALA A CA 1
ATOM 840 C C . ALA A 1 111 ? -4.695 10.550 6.484 1.00 93.31 111 ALA A C 1
ATOM 842 O O . ALA A 1 111 ? -5.308 9.863 5.674 1.00 93.31 111 ALA A O 1
ATOM 843 N N . HIS A 1 112 ? -4.744 11.885 6.426 1.00 94.06 112 HIS A N 1
ATOM 844 C CA . HIS A 1 112 ? -5.575 12.607 5.450 1.00 94.06 112 HIS A CA 1
ATOM 845 C C . HIS A 1 112 ? -5.198 12.349 3.982 1.00 94.06 112 HIS A C 1
ATOM 847 O O . HIS A 1 112 ? -6.049 12.503 3.116 1.00 94.06 112 HIS A O 1
ATOM 853 N N . THR A 1 113 ? -3.969 11.923 3.672 1.00 94.81 113 THR A N 1
ATOM 854 C CA . THR A 1 113 ? -3.556 11.651 2.284 1.00 94.81 113 THR A CA 1
ATOM 855 C C . THR A 1 113 ? -3.902 10.237 1.818 1.00 94.81 113 THR A C 1
ATOM 857 O O . THR A 1 113 ? -3.747 9.923 0.640 1.00 94.81 113 THR A O 1
ATOM 860 N N . TRP A 1 114 ? -4.367 9.357 2.712 1.00 95.62 114 TRP A N 1
ATOM 861 C CA . TRP A 1 114 ? -4.523 7.935 2.403 1.00 95.62 114 TRP A CA 1
ATOM 862 C C . TRP A 1 114 ? -5.542 7.667 1.302 1.00 95.62 114 TRP A C 1
ATOM 864 O O . TRP A 1 114 ? -5.273 6.849 0.428 1.00 95.62 114 TRP A O 1
ATOM 874 N N . GLY A 1 115 ? -6.684 8.353 1.299 1.00 96.25 115 GLY A N 1
ATOM 875 C CA . GLY A 1 115 ? -7.707 8.115 0.283 1.00 96.25 115 GLY A CA 1
ATOM 876 C C . GLY A 1 115 ? -7.294 8.556 -1.122 1.00 96.25 115 GLY A C 1
ATOM 877 O O . GLY A 1 115 ? -7.638 7.882 -2.091 1.00 96.25 115 GLY A O 1
ATOM 878 N N . SER A 1 116 ? -6.550 9.655 -1.279 1.00 94.44 116 SER A N 1
ATOM 879 C CA . SER A 1 116 ? -6.033 10.069 -2.594 1.00 94.44 116 SER A CA 1
ATOM 880 C C . SER A 1 116 ? -4.883 9.168 -3.052 1.00 94.44 116 SER A C 1
ATOM 882 O O . SER A 1 116 ? -4.886 8.702 -4.191 1.00 94.44 116 SER A O 1
ATOM 884 N N . ALA A 1 117 ? -3.960 8.837 -2.146 1.00 90.06 117 ALA A N 1
ATOM 885 C CA . ALA A 1 117 ? -2.865 7.902 -2.388 1.00 90.06 117 ALA A CA 1
ATOM 886 C C . ALA A 1 117 ? -3.349 6.499 -2.791 1.00 90.06 117 ALA A C 1
ATOM 888 O O . ALA A 1 117 ? -2.814 5.901 -3.727 1.00 90.06 117 ALA A O 1
ATOM 889 N N . ALA A 1 118 ? -4.376 5.987 -2.107 1.00 91.75 118 ALA A N 1
ATOM 890 C CA . ALA A 1 118 ? -5.001 4.705 -2.409 1.00 91.75 118 ALA A CA 1
ATOM 891 C C . ALA A 1 118 ? -5.547 4.688 -3.841 1.00 91.75 118 ALA A C 1
ATOM 893 O O . ALA A 1 118 ? -5.155 3.826 -4.626 1.00 91.75 118 ALA A O 1
ATOM 894 N N . ARG A 1 119 ? -6.348 5.695 -4.220 1.00 93.06 119 ARG A N 1
ATOM 895 C CA . ARG A 1 119 ? -6.891 5.820 -5.584 1.00 93.06 119 ARG A CA 1
ATOM 896 C C . ARG A 1 119 ? -5.789 5.887 -6.641 1.00 93.06 119 ARG A C 1
ATOM 898 O O . ARG A 1 119 ? -5.845 5.148 -7.618 1.00 93.06 119 ARG A O 1
ATOM 905 N N . ALA A 1 120 ? -4.764 6.713 -6.424 1.00 85.88 120 ALA A N 1
ATOM 906 C CA . ALA A 1 120 ? -3.627 6.839 -7.343 1.00 85.88 120 ALA A CA 1
ATOM 907 C C . ALA A 1 120 ? -2.835 5.527 -7.512 1.00 85.88 120 ALA A C 1
ATOM 909 O O . ALA A 1 120 ? -2.170 5.318 -8.529 1.00 85.88 120 ALA A O 1
ATOM 910 N N . SER A 1 121 ? -2.927 4.637 -6.522 1.00 78.69 121 SER A N 1
ATOM 911 C CA . SER A 1 121 ? -2.261 3.332 -6.501 1.00 78.69 121 SER A CA 1
ATOM 912 C C . SER A 1 121 ? -3.192 2.177 -6.879 1.00 78.69 121 SER A C 1
ATOM 914 O O . SER A 1 121 ? -2.812 1.022 -6.720 1.00 78.69 121 SER A O 1
ATOM 916 N N . GLY A 1 122 ? -4.408 2.466 -7.358 1.00 85.69 122 GLY A N 1
ATOM 917 C CA . GLY A 1 122 ? -5.381 1.448 -7.761 1.00 85.69 122 GLY A CA 1
ATOM 918 C C . GLY A 1 122 ? -6.051 0.701 -6.604 1.00 85.69 122 GLY A C 1
ATOM 919 O O . GLY A 1 122 ? -6.760 -0.270 -6.846 1.00 85.69 122 GLY A O 1
ATOM 920 N N . VAL A 1 123 ? -5.870 1.142 -5.355 1.00 89.69 123 VAL A N 1
ATOM 921 C CA . VAL A 1 123 ? -6.597 0.603 -4.197 1.00 89.69 123 VAL A CA 1
ATOM 922 C C . VAL A 1 123 ? -8.009 1.200 -4.194 1.00 89.69 123 VAL A C 1
ATOM 924 O O . VAL A 1 123 ? -8.139 2.428 -4.106 1.00 89.69 123 VAL A O 1
ATOM 927 N N . PRO A 1 124 ? -9.080 0.383 -4.269 1.00 95.06 124 PRO A N 1
ATOM 928 C CA . PRO A 1 124 ? -10.441 0.898 -4.296 1.00 95.06 124 PRO A CA 1
ATOM 929 C C . PRO A 1 124 ? -10.778 1.688 -3.031 1.00 95.06 124 PRO A C 1
ATOM 931 O O . PRO A 1 124 ? -10.548 1.228 -1.910 1.00 95.06 124 PRO A O 1
ATOM 934 N N . VAL A 1 125 ? -11.379 2.862 -3.222 1.00 97.38 125 VAL A N 1
ATOM 935 C CA . VAL A 1 125 ? -11.925 3.696 -2.148 1.00 97.38 125 VAL A CA 1
ATOM 936 C C . VAL A 1 125 ? -13.416 3.852 -2.387 1.00 97.38 125 VAL A C 1
ATOM 938 O O . VAL A 1 125 ? -13.822 4.419 -3.399 1.00 97.38 125 VAL A O 1
ATOM 941 N N . THR A 1 126 ? -14.226 3.330 -1.471 1.00 97.56 126 THR A N 1
ATOM 942 C CA . THR A 1 126 ? -15.691 3.276 -1.621 1.00 97.56 126 THR A CA 1
ATOM 943 C C . THR A 1 126 ? -16.399 3.769 -0.362 1.00 97.56 126 THR A C 1
ATOM 945 O O . THR A 1 126 ? -15.770 3.979 0.672 1.00 97.56 126 THR A O 1
ATOM 948 N N . ASP A 1 127 ? -17.717 3.901 -0.426 1.00 96.38 127 ASP A N 1
ATOM 949 C CA . ASP A 1 127 ? -18.604 4.184 0.706 1.00 96.38 127 ASP A CA 1
ATOM 950 C C . ASP A 1 127 ? -19.071 2.916 1.455 1.00 96.38 127 ASP A C 1
ATOM 952 O O . ASP A 1 127 ? -19.756 3.009 2.479 1.00 96.38 127 ASP A O 1
ATOM 956 N N . ARG A 1 128 ? -18.696 1.723 0.969 1.00 96.69 128 ARG A N 1
ATOM 957 C CA . ARG A 1 128 ? -19.138 0.432 1.512 1.00 96.69 128 ARG A CA 1
ATOM 958 C C . ARG A 1 128 ? -18.131 -0.124 2.526 1.00 96.69 128 ARG A C 1
ATOM 960 O O . ARG A 1 128 ? -17.038 -0.530 2.116 1.00 96.69 128 ARG A O 1
ATOM 967 N N . PRO A 1 129 ? -18.486 -0.208 3.823 1.00 97.06 129 PRO A N 1
ATOM 968 C CA . PRO A 1 129 ? -17.625 -0.835 4.814 1.00 97.06 129 PRO A CA 1
ATOM 969 C C . PRO A 1 129 ? -17.533 -2.340 4.573 1.00 97.06 129 PRO A C 1
ATOM 971 O O . PRO A 1 129 ? -18.532 -2.995 4.280 1.00 97.06 129 PRO A O 1
ATOM 974 N N . GLN A 1 130 ? -16.339 -2.894 4.757 1.00 96.25 130 GLN A N 1
ATOM 975 C CA . GLN A 1 130 ? -16.098 -4.337 4.758 1.00 96.25 130 GLN A CA 1
ATOM 976 C C . GLN A 1 130 ? -15.144 -4.699 5.894 1.00 96.25 130 GLN A C 1
ATOM 978 O O . GLN A 1 130 ? -14.291 -3.890 6.268 1.00 96.25 130 GLN A O 1
ATOM 983 N N . VAL A 1 131 ? -15.260 -5.910 6.439 1.00 95.31 131 VAL A N 1
ATOM 984 C CA . VAL A 1 131 ? -14.309 -6.388 7.452 1.00 95.31 131 VAL A CA 1
ATOM 985 C C . VAL A 1 131 ? -12.896 -6.375 6.868 1.00 95.31 131 VAL A C 1
ATOM 987 O O . VAL A 1 131 ? -12.643 -6.797 5.740 1.00 95.31 131 VAL A O 1
ATOM 990 N N . GLY A 1 132 ? -11.983 -5.794 7.631 1.00 92.81 132 GLY A N 1
ATOM 991 C CA . GLY A 1 132 ? -10.601 -5.542 7.275 1.00 92.81 132 GLY A CA 1
ATOM 992 C C . GLY A 1 132 ? -10.349 -4.328 6.384 1.00 92.81 132 GLY A C 1
ATOM 993 O O . GLY A 1 132 ? -9.192 -3.942 6.222 1.00 92.81 132 GLY A O 1
ATOM 994 N N . SER A 1 133 ? -11.369 -3.708 5.788 1.00 95.75 133 SER A N 1
ATOM 995 C CA . SER A 1 133 ? -11.163 -2.427 5.098 1.00 95.75 133 SER A CA 1
ATOM 996 C C . SER A 1 133 ? -10.658 -1.361 6.077 1.00 95.75 133 SER A C 1
ATOM 998 O O . SER A 1 133 ? -10.829 -1.479 7.295 1.00 95.75 133 SER A O 1
ATOM 1000 N N . ILE A 1 134 ? -10.017 -0.317 5.556 1.00 97.06 134 ILE A N 1
ATOM 1001 C CA . ILE A 1 134 ? -9.558 0.798 6.387 1.00 97.06 134 ILE A CA 1
ATOM 1002 C C . ILE A 1 134 ? -10.593 1.904 6.327 1.00 97.06 134 ILE A C 1
ATOM 1004 O O . ILE A 1 134 ? -10.816 2.491 5.269 1.00 97.06 134 ILE A O 1
ATOM 1008 N N . ALA A 1 135 ? -11.196 2.198 7.473 1.00 97.75 135 ALA A N 1
ATOM 1009 C CA . ALA A 1 135 ? -12.004 3.388 7.652 1.00 97.75 135 ALA A CA 1
ATOM 1010 C C . ALA A 1 135 ? -11.077 4.608 7.629 1.00 97.75 135 ALA A C 1
ATOM 1012 O O . ALA A 1 135 ? -10.166 4.714 8.451 1.00 97.75 135 ALA A O 1
ATOM 1013 N N . TRP A 1 136 ? -11.290 5.510 6.676 1.00 97.88 136 TRP A N 1
ATOM 1014 C CA . TRP A 1 136 ? -10.473 6.699 6.466 1.00 97.88 136 TRP A CA 1
ATOM 1015 C C . TRP A 1 136 ? -11.305 7.961 6.639 1.00 97.88 136 TRP A C 1
ATOM 1017 O O . TRP A 1 136 ? -12.403 8.077 6.097 1.00 97.88 136 TRP A O 1
ATOM 1027 N N . TRP A 1 137 ? -10.754 8.915 7.380 1.00 96.06 137 TRP A N 1
ATOM 1028 C CA . TRP A 1 137 ? -11.307 10.245 7.572 1.00 96.06 137 TRP A CA 1
ATOM 1029 C C . TRP A 1 137 ? -10.334 11.280 7.014 1.00 96.06 137 TRP A C 1
ATOM 1031 O O . TRP A 1 137 ? -9.147 11.298 7.368 1.00 96.06 137 TRP A O 1
ATOM 1041 N N . GLU A 1 138 ? -10.860 12.156 6.166 1.00 94.25 138 GLU A N 1
ATOM 1042 C CA . GLU A 1 138 ? -10.167 13.358 5.709 1.00 94.25 138 GLU A CA 1
ATOM 1043 C C . GLU A 1 138 ? -9.884 14.317 6.873 1.00 94.25 138 GLU A C 1
ATOM 1045 O O . GLU A 1 138 ? -10.349 14.137 8.004 1.00 94.25 138 GLU A O 1
ATOM 1050 N N . SER A 1 139 ? -9.076 15.341 6.604 1.00 92.56 139 SER A N 1
ATOM 1051 C CA . SER A 1 139 ? -8.827 16.404 7.572 1.00 92.56 139 SER A CA 1
ATOM 1052 C C . SER A 1 139 ? -10.139 17.021 8.056 1.00 92.56 139 SER A C 1
ATOM 1054 O O . SER A 1 139 ? -11.048 17.273 7.273 1.00 92.56 139 SER A O 1
ATOM 1056 N N . ASP A 1 140 ? -10.217 17.248 9.366 1.00 88.00 140 ASP A N 1
ATOM 1057 C CA . ASP A 1 140 ? -11.322 17.945 10.038 1.00 88.00 140 ASP A CA 1
ATOM 1058 C C . ASP A 1 140 ? -12.696 17.237 9.985 1.00 88.00 140 ASP A C 1
ATOM 1060 O O . ASP A 1 140 ? -13.692 17.761 10.486 1.00 88.00 140 ASP A O 1
ATOM 1064 N N . VAL A 1 141 ? -12.751 15.994 9.492 1.00 84.56 141 VAL A N 1
ATOM 1065 C CA . VAL A 1 141 ? -13.927 15.122 9.620 1.00 84.56 141 VAL A CA 1
ATOM 1066 C C . VAL A 1 141 ? -13.854 14.362 10.941 1.00 84.56 141 VAL A C 1
ATOM 1068 O O . VAL A 1 141 ? -13.047 13.450 11.084 1.00 84.56 141 VAL A O 1
ATOM 1071 N N . TYR A 1 142 ? -14.716 14.685 11.912 1.00 81.69 142 TYR A N 1
ATOM 1072 C CA . TYR A 1 142 ? -14.751 14.003 13.218 1.00 81.69 142 TYR A CA 1
ATOM 1073 C C . TYR A 1 142 ? -14.680 12.459 13.081 1.00 81.69 142 TYR A C 1
ATOM 1075 O O . TYR A 1 142 ? -15.385 11.896 12.249 1.00 81.69 142 TYR A O 1
ATOM 1083 N N . PRO A 1 143 ? -13.870 11.740 13.882 1.00 77.75 143 PRO A N 1
ATOM 1084 C CA . PRO A 1 143 ? -13.024 12.225 14.974 1.00 77.75 143 PRO A CA 1
ATOM 1085 C C . PRO A 1 143 ? -11.661 12.764 14.515 1.00 77.75 143 PRO A C 1
ATOM 1087 O O . PRO A 1 143 ? -10.827 13.106 15.357 1.00 77.75 143 PRO A O 1
ATOM 1090 N N . ALA A 1 144 ? -11.400 12.823 13.208 1.00 81.38 144 ALA A N 1
ATOM 1091 C CA . ALA A 1 144 ? -10.164 13.379 12.696 1.00 81.38 144 ALA A CA 1
ATOM 1092 C C . ALA A 1 144 ? -10.046 14.872 13.016 1.00 81.38 144 ALA A C 1
ATOM 1094 O O . ALA A 1 144 ? -11.012 15.634 13.025 1.00 81.38 144 ALA A O 1
ATOM 1095 N N . ARG A 1 145 ? -8.805 15.280 13.279 1.00 82.69 145 ARG A N 1
ATOM 1096 C CA . ARG A 1 145 ? -8.385 16.687 13.334 1.00 82.69 145 ARG A CA 1
ATOM 1097 C C . ARG A 1 145 ? -7.738 17.033 11.983 1.00 82.69 145 ARG A C 1
ATOM 1099 O O . ARG A 1 145 ? -7.805 16.245 11.041 1.00 82.69 145 ARG A O 1
ATOM 1106 N N . LYS A 1 146 ? -6.989 18.133 11.910 1.00 86.06 146 LYS A N 1
ATOM 1107 C CA . LYS A 1 146 ? -6.264 18.581 10.701 1.00 86.06 146 LYS A CA 1
ATOM 1108 C C . LYS A 1 146 ? -5.399 17.530 9.986 1.00 86.06 146 LYS A C 1
ATOM 1110 O O . LYS A 1 146 ? -5.062 17.715 8.823 1.00 86.06 146 LYS A O 1
ATOM 1115 N N . LYS A 1 147 ? -4.979 16.455 10.667 1.00 87.94 147 LYS A N 1
ATOM 1116 C CA . LYS A 1 147 ? -4.102 15.414 10.099 1.00 87.94 147 LYS A CA 1
ATOM 1117 C C . LYS A 1 147 ? -4.852 14.251 9.434 1.00 87.94 147 LYS A C 1
ATOM 1119 O O . LYS A 1 147 ? -4.181 13.386 8.864 1.00 87.94 147 LYS A O 1
ATOM 1124 N N . GLY A 1 148 ? -6.186 14.233 9.478 1.00 93.38 148 GLY A N 1
ATOM 1125 C CA . GLY A 1 148 ? -6.993 13.073 9.095 1.00 93.38 148 GLY A CA 1
ATOM 1126 C C . GLY A 1 148 ? -6.919 11.956 10.137 1.00 93.38 148 GLY A C 1
ATOM 1127 O O . GLY A 1 148 ? -6.273 12.108 11.181 1.00 93.38 148 GLY A O 1
ATOM 1128 N N . HIS A 1 149 ? -7.573 10.830 9.860 1.00 95.75 149 HIS A N 1
ATOM 1129 C CA . HIS A 1 149 ? -7.505 9.640 10.709 1.00 95.75 149 HIS A CA 1
ATOM 1130 C C . HIS A 1 149 ? -7.732 8.352 9.914 1.00 95.75 149 HIS A C 1
ATOM 1132 O O . HIS A 1 149 ? -8.384 8.369 8.872 1.00 95.75 149 HIS A O 1
ATOM 1138 N N . VAL A 1 150 ? -7.194 7.238 10.405 1.00 96.75 150 VAL A N 1
ATOM 1139 C CA . VAL A 1 150 ? -7.423 5.901 9.841 1.00 96.75 150 VAL A CA 1
ATOM 1140 C C . VAL A 1 150 ? -7.635 4.886 10.958 1.00 96.75 150 VAL A C 1
ATOM 1142 O O . VAL A 1 150 ? -6.985 4.961 12.000 1.00 96.75 150 VAL A O 1
ATOM 1145 N N . ALA A 1 151 ? -8.534 3.933 10.734 1.00 96.94 151 ALA A N 1
ATOM 1146 C CA . ALA A 1 151 ? -8.833 2.848 11.661 1.00 96.94 151 ALA A CA 1
ATOM 1147 C C . ALA A 1 151 ? -9.113 1.548 10.901 1.00 96.94 151 ALA A C 1
ATOM 1149 O O . ALA A 1 151 ? -9.531 1.571 9.741 1.00 96.94 151 ALA A O 1
ATOM 1150 N N . TYR A 1 152 ? -8.901 0.409 11.553 1.00 96.69 152 TYR A N 1
ATOM 1151 C CA . TYR A 1 152 ? -9.160 -0.899 10.959 1.00 96.69 152 TYR A CA 1
ATOM 1152 C C . TYR A 1 152 ? -10.609 -1.314 11.224 1.00 96.69 152 TYR A C 1
ATOM 1154 O O . TYR A 1 152 ? -11.050 -1.284 12.371 1.00 96.69 152 TYR A O 1
ATOM 1162 N N . VAL A 1 153 ? -11.363 -1.695 10.189 1.00 97.44 153 VAL A N 1
ATOM 1163 C CA . VAL A 1 153 ? -12.742 -2.181 10.355 1.00 97.44 153 VAL A CA 1
ATOM 1164 C C . VAL A 1 153 ? -12.719 -3.628 10.829 1.00 97.44 153 VAL A C 1
ATOM 1166 O O . VAL A 1 153 ? -12.385 -4.538 10.078 1.00 97.44 153 VAL A O 1
ATOM 1169 N N . GLU A 1 154 ? -13.123 -3.848 12.071 1.00 96.94 154 GLU A N 1
ATOM 1170 C CA . GLU A 1 154 ? -13.155 -5.171 12.703 1.00 96.94 154 GLU A CA 1
ATOM 1171 C C . GLU A 1 154 ? -14.481 -5.886 12.448 1.00 96.94 154 GLU A C 1
ATOM 1173 O O . GLU A 1 154 ? -14.538 -7.109 12.355 1.00 96.94 154 GLU A O 1
ATOM 1178 N N . GLN A 1 155 ? -15.572 -5.126 12.323 1.00 97.50 155 GLN A N 1
ATOM 1179 C CA . GLN A 1 155 ? -16.897 -5.687 12.097 1.00 97.50 155 GLN A CA 1
ATOM 1180 C C . GLN A 1 155 ? -17.816 -4.705 11.377 1.00 97.50 155 GLN A C 1
ATOM 1182 O O . GLN A 1 155 ? -17.814 -3.511 11.672 1.00 97.50 155 GLN A O 1
ATOM 1187 N N . VAL A 1 156 ? -18.671 -5.235 10.503 1.00 97.94 156 VAL A N 1
ATOM 1188 C CA . VAL A 1 156 ? -19.837 -4.533 9.954 1.00 97.94 156 VAL A CA 1
ATOM 1189 C C . VAL A 1 156 ? -21.087 -5.149 10.580 1.00 97.94 156 VAL A C 1
ATOM 1191 O O . VAL A 1 156 ? -21.279 -6.362 10.520 1.00 97.94 156 VAL A O 1
ATOM 1194 N N . ARG A 1 157 ? -21.897 -4.339 11.261 1.00 96.75 157 ARG A N 1
ATOM 1195 C CA . ARG A 1 157 ? -23.098 -4.782 11.983 1.00 96.75 157 ARG A CA 1
ATOM 1196 C C . ARG A 1 157 ? -24.330 -4.710 11.076 1.00 96.75 157 ARG A C 1
ATOM 1198 O O . ARG A 1 157 ? -24.362 -3.945 10.115 1.00 96.75 157 ARG A O 1
ATOM 1205 N N . ALA A 1 158 ? -25.363 -5.484 11.410 1.00 95.06 158 ALA A N 1
ATOM 1206 C CA . ALA A 1 158 ? -26.611 -5.544 10.642 1.00 95.06 158 ALA A CA 1
ATOM 1207 C C . ALA A 1 158 ? -27.359 -4.197 10.585 1.00 95.06 158 ALA A C 1
ATOM 1209 O O . ALA A 1 158 ? -28.008 -3.893 9.592 1.00 95.06 158 ALA A O 1
ATOM 1210 N N . ASP A 1 159 ? -27.216 -3.362 11.619 1.00 93.12 159 ASP A N 1
ATOM 1211 C CA . ASP A 1 159 ? -27.765 -2.000 11.673 1.00 93.12 159 ASP A CA 1
ATOM 1212 C C . ASP A 1 159 ? -26.979 -0.985 10.814 1.00 93.12 159 ASP A C 1
ATOM 1214 O O . ASP A 1 159 ? -27.284 0.207 10.802 1.00 93.12 159 ASP A O 1
ATOM 1218 N N . GLY A 1 160 ? -25.940 -1.438 10.105 1.00 93.12 160 GLY A N 1
ATOM 1219 C CA . GLY A 1 160 ? -25.084 -0.608 9.267 1.00 93.12 160 GLY A CA 1
ATOM 1220 C C . GLY A 1 160 ? -23.999 0.165 10.018 1.00 93.12 160 GLY A C 1
ATOM 1221 O O . GLY A 1 160 ? -23.239 0.888 9.374 1.00 93.12 160 GLY A O 1
ATOM 1222 N N . SER A 1 161 ? -23.899 0.026 11.345 1.00 96.50 161 SER A N 1
ATOM 1223 C CA . SER A 1 161 ? -22.758 0.536 12.110 1.00 96.50 161 SER A CA 1
ATOM 1224 C C . SER A 1 161 ? -21.519 -0.342 11.908 1.00 96.50 161 SER A C 1
ATOM 1226 O O . SER A 1 161 ? -21.607 -1.512 11.528 1.00 96.50 161 SER A O 1
ATOM 1228 N N . ILE A 1 162 ? -20.341 0.220 12.164 1.00 98.00 162 ILE A N 1
ATOM 1229 C CA . ILE A 1 162 ? -19.069 -0.511 12.125 1.00 98.00 162 ILE A CA 1
ATOM 1230 C C . ILE A 1 162 ? -18.417 -0.515 13.497 1.00 98.00 162 ILE A C 1
ATOM 1232 O O . ILE A 1 162 ? -18.562 0.437 14.264 1.00 98.00 162 ILE A O 1
ATOM 1236 N N . LEU A 1 163 ? -17.668 -1.573 13.792 1.00 97.56 163 LEU A N 1
ATOM 1237 C CA . LEU A 1 163 ? -16.682 -1.559 14.863 1.00 97.56 163 LEU A CA 1
ATOM 1238 C C . LEU A 1 163 ? -15.305 -1.361 14.254 1.00 97.56 163 LEU A C 1
ATOM 1240 O O . LEU A 1 163 ? -14.944 -2.060 13.305 1.00 97.56 163 LEU A O 1
ATOM 1244 N N . VAL A 1 164 ? -14.556 -0.416 14.807 1.00 97.44 164 VAL A N 1
ATOM 1245 C CA . VAL A 1 164 ? -13.177 -0.156 14.414 1.00 97.44 164 VAL A CA 1
ATOM 1246 C C . VAL A 1 164 ? -12.246 -0.301 15.605 1.00 97.44 164 VAL A C 1
ATOM 1248 O O . VAL A 1 164 ? -12.610 0.070 16.723 1.00 97.44 164 VAL A O 1
ATOM 1251 N N . SER A 1 165 ? -11.049 -0.809 15.346 1.00 97.25 165 SER A N 1
ATOM 1252 C CA . SER A 1 165 ? -9.908 -0.718 16.250 1.00 97.25 165 SER A CA 1
ATOM 1253 C C . SER A 1 165 ? -8.936 0.338 15.727 1.00 97.25 165 SER A C 1
ATOM 1255 O O . SER A 1 165 ? -8.740 0.504 14.517 1.00 97.25 165 SER A O 1
ATOM 1257 N N . GLU A 1 166 ? -8.360 1.114 16.639 1.00 95.69 166 GLU A N 1
ATOM 1258 C CA . GLU A 1 166 ? -7.520 2.258 16.294 1.00 95.69 166 GLU A CA 1
ATOM 1259 C C . GLU A 1 166 ? -6.511 2.568 17.400 1.00 95.69 166 GLU A C 1
ATOM 1261 O O . GLU A 1 166 ? -6.784 2.355 18.578 1.00 95.69 166 GLU A O 1
ATOM 1266 N N . ASP A 1 167 ? -5.357 3.121 17.028 1.00 94.25 167 ASP A N 1
ATOM 1267 C CA . ASP A 1 167 ? -4.445 3.792 17.959 1.00 94.25 167 ASP A CA 1
ATOM 1268 C C . ASP A 1 167 ? -4.227 5.237 17.510 1.00 94.25 167 ASP A C 1
ATOM 1270 O O . ASP A 1 167 ? -4.548 5.613 16.379 1.00 94.25 167 ASP A O 1
ATOM 1274 N N . ASN A 1 168 ? -3.707 6.080 18.393 1.00 84.19 168 ASN A N 1
ATOM 1275 C CA . ASN A 1 168 ? -3.568 7.502 18.120 1.00 84.19 168 ASN A CA 1
ATOM 1276 C C . ASN A 1 168 ? -2.324 8.069 18.811 1.00 84.19 168 ASN A C 1
ATOM 1278 O O . ASN A 1 168 ? -1.938 7.645 19.890 1.00 84.19 168 ASN A O 1
ATOM 1282 N N . MET A 1 169 ? -1.707 9.074 18.194 1.00 74.31 169 MET A N 1
ATOM 1283 C CA . MET A 1 169 ? -0.510 9.733 18.723 1.00 74.31 169 MET A CA 1
ATOM 1284 C C . MET A 1 169 ? -0.787 10.491 20.028 1.00 74.31 169 MET A C 1
ATOM 1286 O O . MET A 1 169 ? 0.108 10.655 20.846 1.00 74.31 169 MET A O 1
ATOM 1290 N N . ASN A 1 170 ? -2.040 10.904 20.245 1.00 69.88 170 ASN A N 1
ATOM 1291 C CA . ASN A 1 170 ? -2.457 11.701 21.405 1.00 69.88 170 ASN A CA 1
ATOM 1292 C C . ASN A 1 170 ? -3.611 11.073 22.201 1.00 69.88 170 ASN A C 1
ATOM 1294 O O . ASN A 1 170 ? -4.204 11.733 23.049 1.00 69.88 170 ASN A O 1
ATOM 1298 N N . GLN A 1 171 ? -3.992 9.835 21.892 1.00 80.38 171 GLN A N 1
ATOM 1299 C CA . GLN A 1 171 ? -5.029 9.104 22.621 1.00 80.38 171 GLN A CA 1
ATOM 1300 C C . GLN A 1 171 ? -4.598 7.654 22.750 1.00 80.38 171 GLN A C 1
ATOM 1302 O O . GLN A 1 171 ? -3.648 7.227 22.101 1.00 80.38 171 GLN A O 1
ATOM 1307 N N . ALA A 1 172 ? -5.272 6.898 23.607 1.00 89.62 172 ALA A N 1
ATOM 1308 C CA . ALA A 1 172 ? -4.946 5.498 23.731 1.00 89.62 172 ALA A CA 1
ATOM 1309 C C . ALA A 1 172 ? -5.596 4.630 22.655 1.00 89.62 172 ALA A C 1
ATOM 1311 O O . ALA A 1 172 ? -6.660 4.980 22.150 1.00 89.62 172 ALA A O 1
ATOM 1312 N N . PHE A 1 173 ? -4.963 3.487 22.364 1.00 95.81 173 PHE A N 1
ATOM 1313 C CA . PHE A 1 173 ? -5.581 2.382 21.636 1.00 95.81 173 PHE A CA 1
ATOM 1314 C C . PHE A 1 173 ? -7.029 2.201 22.081 1.00 95.81 173 PHE A C 1
ATOM 1316 O O . PHE A 1 173 ? -7.305 2.225 23.279 1.00 95.81 173 PHE A O 1
ATOM 1323 N N . SER A 1 174 ? -7.948 2.037 21.146 1.00 96.44 174 SER A N 1
ATOM 1324 C CA . SER A 1 174 ? -9.361 1.936 21.469 1.00 96.44 174 SER A CA 1
ATOM 1325 C C . SER A 1 174 ? -10.103 1.081 20.462 1.00 96.44 174 SER A C 1
ATOM 1327 O O . SER A 1 174 ? -9.669 0.889 19.325 1.00 96.44 174 SER A O 1
ATOM 1329 N N . TRP A 1 175 ? -11.252 0.592 20.911 1.00 97.31 175 TRP A N 1
ATOM 1330 C CA . TRP A 1 175 ? -12.300 0.109 20.029 1.00 97.31 175 TRP A CA 1
ATOM 1331 C C . TRP A 1 175 ? -13.455 1.093 20.051 1.00 97.31 175 TRP A C 1
ATOM 1333 O O . TRP A 1 175 ? -13.866 1.557 21.120 1.00 97.31 175 TRP A O 1
ATOM 1343 N N . ARG A 1 176 ? -14.016 1.384 18.880 1.00 94.81 176 ARG A N 1
ATOM 1344 C CA . ARG A 1 176 ? -15.118 2.332 18.723 1.00 94.81 176 ARG A CA 1
ATOM 1345 C C . ARG A 1 176 ? -16.200 1.754 17.828 1.00 94.81 176 ARG A C 1
ATOM 1347 O O . ARG A 1 176 ? -15.921 1.217 16.760 1.00 94.81 176 ARG A O 1
ATOM 1354 N N . ARG A 1 177 ? -17.457 1.920 18.237 1.00 95.81 177 ARG A N 1
ATOM 1355 C CA . ARG A 1 177 ? -18.607 1.765 17.342 1.00 95.81 177 ARG A CA 1
ATOM 1356 C C . ARG A 1 177 ? -18.816 3.071 16.595 1.00 95.81 177 ARG A C 1
ATOM 1358 O O . ARG A 1 177 ? -18.978 4.104 17.233 1.00 95.81 177 ARG A O 1
ATOM 1365 N N . VAL A 1 178 ? -18.854 3.037 15.270 1.00 95.25 178 VAL A N 1
ATOM 1366 C CA . VAL A 1 178 ? -19.153 4.199 14.425 1.00 95.25 178 VAL A CA 1
ATOM 1367 C C . VAL A 1 178 ? -20.502 3.979 13.761 1.00 95.25 178 VAL A C 1
ATOM 1369 O O . VAL A 1 178 ? -20.723 2.963 13.105 1.00 95.25 178 VAL A O 1
ATOM 1372 N N . VAL A 1 179 ? -21.412 4.926 13.958 1.00 94.06 179 VAL A N 1
ATOM 1373 C CA . VAL A 1 179 ? -22.750 4.926 13.358 1.00 94.06 179 VAL A CA 1
ATOM 1374 C C . VAL A 1 179 ? -22.769 5.836 12.134 1.00 94.06 179 VAL A C 1
ATOM 1376 O O . VAL A 1 179 ? -21.960 6.761 12.033 1.00 94.06 179 VAL A O 1
ATOM 1379 N N . ARG A 1 180 ? -23.678 5.574 11.190 1.00 90.56 180 ARG A N 1
ATOM 1380 C CA . ARG A 1 180 ? -23.867 6.458 10.033 1.00 90.56 180 ARG A CA 1
ATOM 1381 C C . ARG A 1 180 ? -24.305 7.855 10.480 1.00 90.56 180 ARG A C 1
ATOM 1383 O O . ARG A 1 180 ? -25.016 7.998 11.470 1.00 90.56 180 ARG A O 1
ATOM 1390 N N . GLY A 1 181 ? -23.895 8.871 9.723 1.00 88.38 181 GLY A N 1
ATOM 1391 C CA . GLY A 1 181 ? -24.164 10.278 10.018 1.00 88.38 181 GLY A CA 1
ATOM 1392 C C . GLY A 1 181 ? -22.897 11.031 10.417 1.00 88.38 181 GLY A C 1
ATOM 1393 O O . GLY A 1 181 ? -21.835 10.839 9.822 1.00 88.38 181 GLY A O 1
ATOM 1394 N N . LYS A 1 182 ? -23.005 11.911 11.418 1.00 81.56 182 LYS A N 1
ATOM 1395 C CA . LYS A 1 182 ? -21.883 12.744 11.863 1.00 81.56 182 LYS A CA 1
ATOM 1396 C C . LYS A 1 182 ? -20.748 11.867 12.401 1.00 81.56 182 LYS A C 1
ATOM 1398 O O . LYS A 1 182 ? -20.888 11.197 13.420 1.00 81.56 182 LYS A O 1
ATOM 1403 N N . GLY A 1 183 ? -19.612 11.909 11.714 1.00 86.06 183 GLY A N 1
ATOM 1404 C CA . GLY A 1 183 ? -18.416 11.151 12.070 1.00 86.06 183 GLY A CA 1
ATOM 1405 C C . GLY A 1 183 ? -18.232 9.819 11.348 1.00 86.06 183 GLY A C 1
ATOM 1406 O O . GLY A 1 183 ? -17.329 9.051 11.697 1.00 86.06 183 GLY A O 1
ATOM 1407 N N . TRP A 1 184 ? -19.070 9.539 10.348 1.00 94.88 184 TRP A N 1
ATOM 1408 C CA . TRP A 1 184 ? -18.843 8.443 9.415 1.00 94.88 184 TRP A CA 1
ATOM 1409 C C . TRP A 1 184 ? -17.529 8.646 8.632 1.00 94.88 184 TRP A C 1
ATOM 1411 O O . TRP A 1 184 ? -17.182 9.795 8.349 1.00 94.88 184 TRP A O 1
ATOM 1421 N N . PRO A 1 185 ? -16.783 7.575 8.293 1.00 96.88 185 PRO A N 1
ATOM 1422 C CA . PRO A 1 185 ? -15.584 7.684 7.462 1.00 96.88 185 PRO A CA 1
ATOM 1423 C C . PRO A 1 185 ? -15.861 8.374 6.121 1.00 96.88 185 PRO A C 1
ATOM 1425 O O . PRO A 1 185 ? -16.882 8.114 5.484 1.00 96.88 185 PRO A O 1
ATOM 1428 N N . SER A 1 186 ? -14.912 9.193 5.666 1.00 97.00 186 SER A N 1
ATOM 1429 C CA . SER A 1 186 ? -14.886 9.778 4.316 1.00 97.00 186 SER A CA 1
ATOM 1430 C C . SER A 1 186 ? -14.808 8.703 3.226 1.00 97.00 186 SER A C 1
ATOM 1432 O O . SER A 1 186 ? -15.251 8.914 2.100 1.00 97.00 186 SER A O 1
ATOM 1434 N N . GLY A 1 187 ? -14.249 7.536 3.553 1.00 97.75 187 GLY A N 1
ATOM 1435 C CA . GLY A 1 187 ? -14.279 6.361 2.694 1.00 97.75 187 GLY A CA 1
ATOM 1436 C C . GLY A 1 187 ? -13.689 5.124 3.360 1.00 97.75 187 GLY A C 1
ATOM 1437 O O . GLY A 1 187 ? -13.090 5.188 4.434 1.00 97.75 187 GLY A O 1
ATOM 1438 N N . PHE A 1 188 ? -13.848 3.994 2.682 1.00 98.38 188 PHE A N 1
ATOM 1439 C CA . PHE A 1 188 ? -13.280 2.702 3.043 1.00 98.38 188 PHE A CA 1
ATOM 1440 C C . PHE A 1 188 ? -12.282 2.276 1.977 1.00 98.38 188 PHE A C 1
ATOM 1442 O O . PHE A 1 188 ? -12.648 2.138 0.805 1.00 98.38 188 PHE A O 1
ATOM 1449 N N . LEU A 1 189 ? -11.026 2.096 2.385 1.00 97.00 189 LEU A N 1
ATOM 1450 C CA . LEU A 1 189 ? -9.945 1.643 1.514 1.00 97.00 189 LEU A CA 1
ATOM 1451 C C . LEU A 1 189 ? -9.891 0.117 1.551 1.00 97.00 189 LEU A C 1
ATOM 1453 O O . LEU A 1 189 ? -9.750 -0.486 2.622 1.00 97.00 189 LEU A O 1
ATOM 1457 N N . HIS A 1 190 ? -9.968 -0.496 0.375 1.00 93.81 190 HIS A N 1
ATOM 1458 C CA . HIS A 1 190 ? -10.012 -1.946 0.202 1.00 93.81 190 HIS A CA 1
ATOM 1459 C C . HIS A 1 190 ? -8.674 -2.460 -0.305 1.00 93.81 190 HIS A C 1
ATOM 1461 O O . HIS A 1 190 ? -8.488 -2.709 -1.493 1.00 93.81 190 HIS A O 1
ATOM 1467 N N . PHE A 1 191 ? -7.715 -2.581 0.608 1.00 88.25 191 PHE A N 1
ATOM 1468 C CA . PHE A 1 191 ? -6.411 -3.136 0.273 1.00 88.25 191 PHE A CA 1
ATOM 1469 C C . PHE A 1 191 ? -6.531 -4.609 -0.134 1.00 88.25 191 PHE A C 1
ATOM 1471 O O . PHE A 1 191 ? -7.142 -5.386 0.611 1.00 88.25 191 PHE A O 1
ATOM 1478 N N . PRO A 1 192 ? -5.950 -5.007 -1.280 1.00 78.62 192 PRO A N 1
ATOM 1479 C CA . PRO A 1 192 ? -5.958 -6.398 -1.692 1.00 78.62 192 PRO A CA 1
ATOM 1480 C C . PRO A 1 192 ? -5.132 -7.238 -0.716 1.00 78.62 192 PRO A C 1
ATOM 1482 O O . PRO A 1 192 ? -4.151 -6.776 -0.121 1.00 78.62 192 PRO A O 1
ATOM 1485 N N . THR A 1 193 ? -5.528 -8.497 -0.569 1.00 72.62 193 THR A N 1
ATOM 1486 C CA . THR A 1 193 ? -4.625 -9.524 -0.057 1.00 72.62 193 THR A CA 1
ATOM 1487 C C . THR A 1 193 ? -3.507 -9.724 -1.073 1.00 72.62 193 THR A C 1
ATOM 1489 O O . THR A 1 193 ? -3.770 -9.765 -2.272 1.00 72.62 193 THR A O 1
ATOM 1492 N N . SER A 1 194 ? -2.277 -9.848 -0.595 1.00 74.94 194 SER A N 1
ATOM 1493 C CA . SER A 1 194 ? -1.146 -10.289 -1.405 1.00 74.94 194 SER A CA 1
ATOM 1494 C C . SER A 1 194 ? -0.648 -11.609 -0.834 1.00 74.94 194 SER A C 1
ATOM 1496 O O . SER A 1 194 ? -0.749 -11.865 0.368 1.00 74.94 194 SER A O 1
ATOM 1498 N N . ASP A 1 195 ? -0.166 -12.439 -1.740 1.00 80.56 195 ASP A N 1
ATOM 1499 C CA . ASP A 1 195 ? 0.519 -13.706 -1.517 1.00 80.56 195 ASP A CA 1
ATOM 1500 C C . ASP A 1 195 ? 1.961 -13.534 -1.000 1.00 80.56 195 ASP A C 1
ATOM 1502 O O . ASP A 1 195 ? 2.623 -14.530 -0.739 1.00 80.56 195 ASP A O 1
ATOM 1506 N N . GLY A 1 196 ? 2.433 -12.294 -0.818 1.00 80.12 196 GLY A N 1
ATOM 1507 C CA . GLY A 1 196 ? 3.821 -11.955 -0.486 1.00 80.12 196 GLY A CA 1
ATOM 1508 C C . GLY A 1 196 ? 4.626 -11.461 -1.691 1.00 80.12 196 GLY A C 1
ATOM 1509 O O . GLY A 1 196 ? 5.652 -10.812 -1.515 1.00 80.12 196 GLY A O 1
ATOM 1510 N N . SER A 1 197 ? 4.117 -11.648 -2.913 1.00 85.56 197 SER A N 1
ATOM 1511 C CA . SER A 1 197 ? 4.810 -11.218 -4.123 1.00 85.56 197 SER A CA 1
ATOM 1512 C C . SER A 1 197 ? 4.962 -9.688 -4.171 1.00 85.56 197 SER A C 1
ATOM 1514 O O . SER A 1 197 ? 4.011 -8.949 -3.863 1.00 85.56 197 SER A O 1
ATOM 1516 N N . PRO A 1 198 ? 6.125 -9.166 -4.600 1.00 85.81 198 PRO A N 1
ATOM 1517 C CA . PRO A 1 198 ? 6.298 -7.746 -4.854 1.00 85.81 198 PRO A CA 1
ATOM 1518 C C . PRO A 1 198 ? 5.387 -7.282 -5.995 1.00 85.81 198 PRO A C 1
ATOM 1520 O O . PRO A 1 198 ? 5.026 -8.030 -6.898 1.00 85.81 198 PRO A O 1
ATOM 1523 N N . SER A 1 199 ? 5.014 -6.007 -5.975 1.00 83.31 199 SER A N 1
ATOM 1524 C CA . SER A 1 199 ? 4.138 -5.413 -6.988 1.00 83.31 199 SER A CA 1
ATOM 1525 C C . SER A 1 199 ? 4.620 -4.031 -7.391 1.00 83.31 199 SER A C 1
ATOM 1527 O O . SER A 1 199 ? 5.341 -3.361 -6.650 1.00 83.31 199 SER A O 1
ATOM 1529 N N . GLY A 1 200 ? 4.236 -3.596 -8.587 1.00 84.19 200 GLY A N 1
ATOM 1530 C CA . GLY A 1 200 ? 4.715 -2.343 -9.141 1.00 84.19 200 GLY A CA 1
ATOM 1531 C C . GLY A 1 200 ? 4.335 -2.146 -10.600 1.00 84.19 200 GLY A C 1
ATOM 1532 O O . GLY A 1 200 ? 3.524 -2.881 -11.157 1.00 84.19 200 GLY A O 1
ATOM 1533 N N . LYS A 1 201 ? 4.940 -1.139 -11.222 1.00 89.31 201 LYS A N 1
ATOM 1534 C CA . LYS A 1 201 ? 4.776 -0.827 -12.639 1.00 89.31 201 LYS A CA 1
ATOM 1535 C C . LYS A 1 201 ? 6.000 -0.125 -13.208 1.00 89.31 201 LYS A C 1
ATOM 1537 O O . LYS A 1 201 ? 6.712 0.603 -12.514 1.00 89.31 201 LYS A O 1
ATOM 1542 N N . VAL A 1 202 ? 6.177 -0.290 -14.512 1.00 93.12 202 VAL A N 1
ATOM 1543 C CA . VAL A 1 202 ? 7.026 0.581 -15.327 1.00 93.12 202 VAL A CA 1
ATOM 1544 C C . VAL A 1 202 ? 6.216 1.818 -15.716 1.00 93.12 202 VAL A C 1
ATOM 1546 O O . VAL A 1 202 ? 5.202 1.701 -16.409 1.00 93.12 202 VAL A O 1
ATOM 1549 N N . THR A 1 203 ? 6.646 2.991 -15.256 1.00 91.44 203 THR A N 1
ATOM 1550 C CA . THR A 1 203 ? 5.974 4.272 -15.511 1.00 91.44 203 THR A CA 1
ATOM 1551 C C . THR A 1 203 ? 6.380 4.834 -16.869 1.00 91.44 203 THR A C 1
ATOM 1553 O O . THR A 1 203 ? 5.512 5.161 -17.672 1.00 91.44 203 THR A O 1
ATOM 1556 N N . SER A 1 204 ? 7.679 4.883 -17.160 1.00 94.69 204 SER A N 1
ATOM 1557 C CA . SER A 1 204 ? 8.196 5.241 -18.482 1.00 94.69 204 SER A CA 1
ATOM 1558 C C . SER A 1 204 ? 9.529 4.551 -18.748 1.00 94.69 204 SER A C 1
ATOM 1560 O O . SER A 1 204 ? 10.263 4.190 -17.826 1.00 94.69 204 SER A O 1
ATOM 1562 N N . VAL A 1 205 ? 9.800 4.346 -20.032 1.00 97.06 205 VAL A N 1
ATOM 1563 C CA . VAL A 1 205 ? 11.097 3.924 -20.555 1.00 97.06 205 VAL A CA 1
ATOM 1564 C C . VAL A 1 205 ? 11.339 4.777 -21.784 1.00 97.06 205 VAL A C 1
ATOM 1566 O O . VAL A 1 205 ? 10.511 4.772 -22.694 1.00 97.06 205 VAL A O 1
ATOM 1569 N N . ALA A 1 206 ? 12.432 5.518 -21.783 1.00 96.94 206 ALA A N 1
ATOM 1570 C CA . ALA A 1 206 ? 12.914 6.263 -22.931 1.00 96.94 206 ALA A CA 1
ATOM 1571 C C . ALA A 1 206 ? 14.359 5.855 -23.212 1.00 96.94 206 ALA A C 1
ATOM 1573 O O . ALA A 1 206 ? 15.038 5.304 -22.343 1.00 96.94 206 ALA A O 1
ATOM 1574 N N . ALA A 1 207 ? 14.814 6.112 -24.430 1.00 96.38 207 ALA A N 1
ATOM 1575 C CA . ALA A 1 207 ? 16.202 5.928 -24.796 1.00 96.38 207 ALA A CA 1
ATOM 1576 C C . ALA A 1 207 ? 16.691 7.119 -25.620 1.00 96.38 207 ALA A C 1
ATOM 1578 O O . ALA A 1 207 ? 15.921 7.692 -26.387 1.00 96.38 207 ALA A O 1
ATOM 1579 N N . ASP A 1 208 ? 17.948 7.494 -25.404 1.00 92.75 208 ASP A N 1
ATOM 1580 C CA . ASP A 1 208 ? 18.639 8.567 -26.118 1.00 92.75 208 ASP A CA 1
ATOM 1581 C C . ASP A 1 208 ? 20.150 8.292 -26.108 1.00 92.75 208 ASP A C 1
ATOM 1583 O O . ASP A 1 208 ? 20.733 8.073 -25.041 1.00 92.75 208 ASP A O 1
ATOM 1587 N N . GLY A 1 209 ? 20.777 8.250 -27.286 1.00 89.88 209 GLY A N 1
ATOM 1588 C CA . GLY A 1 209 ? 22.225 8.068 -27.461 1.00 89.88 209 GLY A CA 1
ATOM 1589 C C . GLY A 1 209 ? 22.833 6.935 -26.623 1.00 89.88 209 GLY A C 1
ATOM 1590 O O . GLY A 1 209 ? 23.699 7.174 -25.776 1.00 89.88 209 GLY A O 1
ATOM 1591 N N . GLY A 1 210 ? 22.355 5.700 -26.798 1.00 93.75 210 GLY A N 1
ATOM 1592 C CA . GLY A 1 210 ? 22.815 4.529 -26.044 1.00 93.75 210 GLY A CA 1
ATOM 1593 C C . GLY A 1 210 ? 22.465 4.528 -24.550 1.00 93.75 210 GLY A C 1
ATOM 1594 O O . GLY A 1 210 ? 22.965 3.679 -23.805 1.00 93.75 210 GLY A O 1
ATOM 1595 N N . ARG A 1 211 ? 21.656 5.478 -24.064 1.00 96.19 211 ARG A N 1
ATOM 1596 C CA . ARG A 1 211 ? 21.230 5.569 -22.660 1.00 96.19 211 ARG A CA 1
ATOM 1597 C C . ARG A 1 211 ? 19.762 5.218 -22.539 1.00 96.19 211 ARG A C 1
ATOM 1599 O O . ARG A 1 211 ? 18.936 5.768 -23.249 1.00 96.19 211 ARG A O 1
ATOM 1606 N N . LEU A 1 212 ? 19.442 4.372 -21.573 1.00 97.44 212 LEU A N 1
ATOM 1607 C CA . LEU A 1 212 ? 18.084 4.073 -21.152 1.00 97.44 212 LEU A CA 1
ATOM 1608 C C . LEU A 1 212 ? 17.711 4.963 -19.960 1.00 97.44 212 LEU A C 1
ATOM 1610 O O . LEU A 1 212 ? 18.417 4.932 -18.953 1.00 97.44 212 LEU A O 1
ATOM 1614 N N . ASP A 1 213 ? 16.616 5.715 -20.053 1.00 97.12 213 ASP A N 1
ATOM 1615 C CA . ASP A 1 213 ? 15.977 6.444 -18.950 1.00 97.12 213 ASP A CA 1
ATOM 1616 C C . ASP A 1 213 ? 14.731 5.672 -18.492 1.00 97.12 213 ASP A C 1
ATOM 1618 O O . ASP A 1 213 ? 13.754 5.511 -19.227 1.00 97.12 213 ASP A O 1
ATOM 1622 N N . LEU A 1 214 ? 14.799 5.143 -17.273 1.00 96.31 214 LEU A N 1
ATOM 1623 C CA . LEU A 1 214 ? 13.814 4.251 -16.689 1.00 96.31 214 LEU A CA 1
ATOM 1624 C C . LEU A 1 214 ? 13.169 4.879 -15.454 1.00 96.31 214 LEU A C 1
ATOM 1626 O O . LEU A 1 214 ? 13.833 5.106 -14.435 1.00 96.31 214 LEU A O 1
ATOM 1630 N N . TRP A 1 215 ? 11.844 5.024 -15.505 1.00 94.62 215 TRP A N 1
ATOM 1631 C CA . TRP A 1 215 ? 11.014 5.355 -14.352 1.00 94.62 215 TRP A CA 1
ATOM 1632 C C . TRP A 1 215 ? 10.150 4.167 -13.964 1.00 94.62 215 TRP A C 1
ATOM 1634 O O . TRP A 1 215 ? 9.280 3.728 -14.719 1.00 94.62 215 TRP A O 1
ATOM 1644 N N . THR A 1 216 ? 10.346 3.665 -12.752 1.00 91.81 216 THR A N 1
ATOM 1645 C CA . THR A 1 216 ? 9.610 2.514 -12.219 1.00 91.81 216 THR A CA 1
ATOM 1646 C C . THR A 1 216 ? 9.103 2.795 -10.819 1.00 91.81 216 THR A C 1
ATOM 1648 O O . THR A 1 216 ? 9.608 3.670 -10.114 1.00 91.81 216 THR A O 1
ATOM 1651 N N . ALA A 1 217 ? 8.079 2.049 -10.423 1.00 85.69 217 ALA A N 1
ATOM 1652 C CA . ALA A 1 217 ? 7.610 2.018 -9.056 1.00 85.69 217 ALA A CA 1
ATOM 1653 C C . ALA A 1 217 ? 7.385 0.579 -8.618 1.00 85.69 217 ALA A C 1
ATOM 1655 O O . ALA A 1 217 ? 6.711 -0.155 -9.333 1.00 85.69 217 ALA A O 1
ATOM 1656 N N . ALA A 1 218 ? 7.901 0.183 -7.462 1.00 85.19 218 ALA A N 1
ATOM 1657 C CA . ALA A 1 218 ? 7.621 -1.126 -6.892 1.00 85.19 218 ALA A CA 1
ATOM 1658 C C . ALA A 1 218 ? 7.718 -1.116 -5.373 1.00 85.19 218 ALA A C 1
ATOM 1660 O O . ALA A 1 218 ? 8.392 -0.285 -4.760 1.00 85.19 218 ALA A O 1
ATOM 1661 N N . SER A 1 219 ? 7.046 -2.086 -4.779 1.00 80.56 219 SER A N 1
ATOM 1662 C CA . SER A 1 219 ? 7.075 -2.368 -3.358 1.00 80.56 219 SER A CA 1
ATOM 1663 C C . SER A 1 219 ? 7.044 -3.866 -3.146 1.00 80.56 219 SER A C 1
ATOM 1665 O O . SER A 1 219 ? 6.280 -4.576 -3.798 1.00 80.56 219 SER A O 1
ATOM 1667 N N . ASP A 1 220 ? 7.821 -4.300 -2.176 1.00 82.25 220 ASP A N 1
ATOM 1668 C CA . ASP A 1 220 ? 7.824 -5.656 -1.672 1.00 82.25 220 ASP A CA 1
ATOM 1669 C C . ASP A 1 220 ? 7.167 -5.624 -0.278 1.00 82.25 220 ASP A C 1
ATOM 1671 O O . ASP A 1 220 ? 7.609 -4.848 0.587 1.00 82.25 220 ASP A O 1
ATOM 1675 N N . PRO A 1 221 ? 6.070 -6.373 -0.062 1.00 78.25 221 PRO A N 1
ATOM 1676 C CA . PRO A 1 221 ? 5.385 -6.383 1.224 1.00 78.25 221 PRO A CA 1
ATOM 1677 C C . PRO A 1 221 ? 6.187 -7.075 2.341 1.00 78.25 221 PRO A C 1
ATOM 1679 O O . PRO A 1 221 ? 5.957 -6.781 3.517 1.00 78.25 221 PRO A O 1
ATOM 1682 N N . ASP A 1 222 ? 7.156 -7.920 1.991 1.00 78.31 222 ASP A N 1
ATO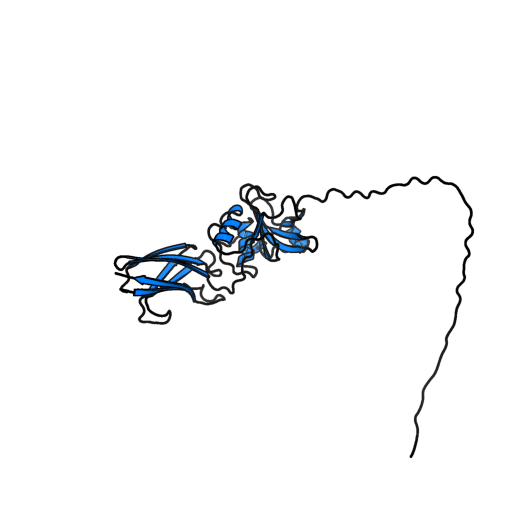M 1683 C CA . ASP A 1 222 ? 8.0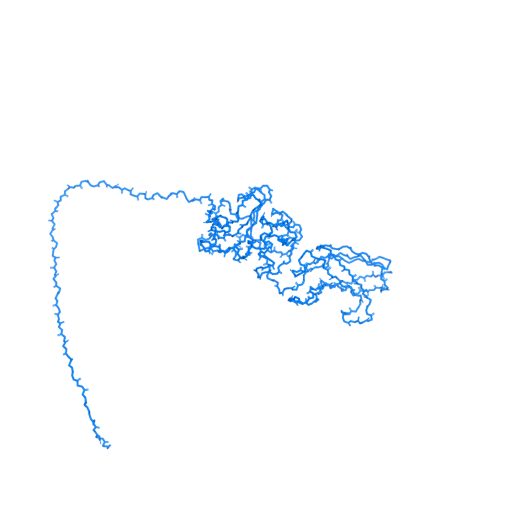23 -8.677 2.892 1.00 78.31 222 ASP A CA 1
ATOM 1684 C C . ASP A 1 222 ? 9.363 -7.958 3.179 1.00 78.31 222 ASP A C 1
ATOM 1686 O O . ASP A 1 222 ? 9.976 -8.136 4.249 1.00 78.31 222 ASP A O 1
ATOM 1690 N N . ALA A 1 223 ? 9.810 -7.070 2.282 1.00 74.75 223 ALA A N 1
ATOM 1691 C CA . ALA A 1 223 ? 10.962 -6.173 2.460 1.00 74.75 223 ALA A CA 1
ATOM 1692 C C . ALA A 1 223 ? 10.569 -4.812 3.062 1.00 74.75 223 ALA A C 1
ATOM 1694 O O . ALA A 1 223 ? 10.956 -3.739 2.590 1.00 74.75 223 ALA A O 1
ATOM 1695 N N . PHE A 1 224 ? 9.818 -4.859 4.162 1.00 66.19 224 PHE A N 1
ATOM 1696 C CA . PHE A 1 224 ? 9.198 -3.687 4.765 1.00 66.19 224 PHE A CA 1
ATOM 1697 C C . PHE A 1 224 ? 10.206 -2.562 5.127 1.00 66.19 224 PHE A C 1
ATOM 1699 O O . PHE A 1 224 ? 11.027 -2.713 6.034 1.00 66.19 224 PHE A O 1
ATOM 1706 N N . GLY A 1 225 ? 10.146 -1.421 4.420 1.00 61.09 225 GLY A N 1
ATOM 1707 C CA . GLY A 1 225 ? 11.028 -0.259 4.639 1.00 61.09 225 GLY A CA 1
ATOM 1708 C C . GLY A 1 225 ? 12.489 -0.492 4.238 1.00 61.09 225 GLY A C 1
ATOM 1709 O O . GLY A 1 225 ? 13.366 0.292 4.605 1.00 61.09 225 GLY A O 1
ATOM 1710 N N . ARG A 1 226 ? 12.756 -1.581 3.514 1.00 73.81 226 ARG A N 1
ATOM 1711 C CA . ARG A 1 226 ? 14.074 -1.947 3.008 1.00 73.81 226 ARG A CA 1
ATOM 1712 C C . ARG A 1 226 ? 14.152 -1.698 1.505 1.00 73.81 226 ARG A C 1
ATOM 1714 O O . ARG A 1 226 ? 13.118 -1.596 0.844 1.00 73.81 226 ARG A O 1
ATOM 1721 N N . PRO A 1 227 ? 15.371 -1.601 0.953 1.00 81.88 227 PRO A N 1
ATOM 1722 C CA . PRO A 1 227 ? 15.525 -1.456 -0.476 1.00 81.88 227 PRO A CA 1
ATOM 1723 C C . PRO A 1 227 ? 14.915 -2.629 -1.243 1.00 81.88 227 PRO A C 1
ATOM 1725 O O . PRO A 1 227 ? 15.176 -3.786 -0.924 1.00 81.88 227 PRO A O 1
ATOM 1728 N N . VAL A 1 228 ? 14.153 -2.305 -2.281 1.00 85.69 228 VAL A N 1
ATOM 1729 C CA . VAL A 1 228 ? 13.618 -3.263 -3.251 1.00 85.69 228 VAL A CA 1
ATOM 1730 C C . VAL A 1 228 ? 14.644 -3.431 -4.372 1.00 85.69 228 VAL A C 1
ATOM 1732 O O . VAL A 1 228 ? 15.185 -2.427 -4.851 1.00 85.69 228 VAL A O 1
ATOM 1735 N N . ARG A 1 229 ? 14.944 -4.673 -4.776 1.00 92.94 229 ARG A N 1
ATOM 1736 C CA . ARG A 1 229 ? 15.902 -4.980 -5.853 1.00 92.94 229 ARG A CA 1
ATOM 1737 C C . ARG A 1 229 ? 15.172 -5.112 -7.185 1.00 92.94 229 ARG A C 1
ATOM 1739 O O . ARG A 1 229 ? 14.232 -5.885 -7.310 1.00 92.94 229 ARG A O 1
ATOM 1746 N N . TYR A 1 230 ? 15.658 -4.389 -8.181 1.00 95.06 230 TYR A N 1
ATOM 1747 C CA . TYR A 1 230 ? 15.200 -4.439 -9.561 1.00 95.06 230 TYR A CA 1
ATOM 1748 C C . TYR A 1 230 ? 16.238 -5.134 -10.426 1.00 95.06 230 TYR A C 1
ATOM 1750 O O . TYR A 1 230 ? 17.445 -5.027 -10.180 1.00 95.06 230 TYR A O 1
ATOM 1758 N N . GLU A 1 231 ? 15.754 -5.779 -11.474 1.00 97.19 231 GLU A N 1
ATOM 1759 C CA . GLU A 1 231 ? 16.565 -6.358 -12.531 1.00 97.19 231 GLU A CA 1
ATOM 1760 C C . GLU A 1 231 ? 15.953 -5.996 -13.879 1.00 97.19 231 GLU A C 1
ATOM 1762 O O . GLU A 1 231 ? 14.755 -6.162 -14.095 1.00 97.19 231 GLU A O 1
ATOM 1767 N N . VAL A 1 232 ? 16.769 -5.439 -14.764 1.00 97.94 232 VAL A N 1
ATOM 1768 C CA . VAL A 1 232 ? 16.365 -5.033 -16.108 1.00 97.94 232 VAL A CA 1
ATOM 1769 C C . VAL A 1 232 ? 17.116 -5.905 -17.090 1.00 97.94 232 VAL A C 1
ATOM 1771 O O . VAL A 1 232 ? 18.336 -6.005 -16.984 1.00 97.94 232 VAL A O 1
ATOM 1774 N N . VAL A 1 233 ? 16.387 -6.513 -18.021 1.00 98.38 233 VAL A N 1
ATOM 1775 C CA . VAL A 1 233 ? 16.931 -7.369 -19.079 1.00 98.38 233 VAL A CA 1
ATOM 1776 C 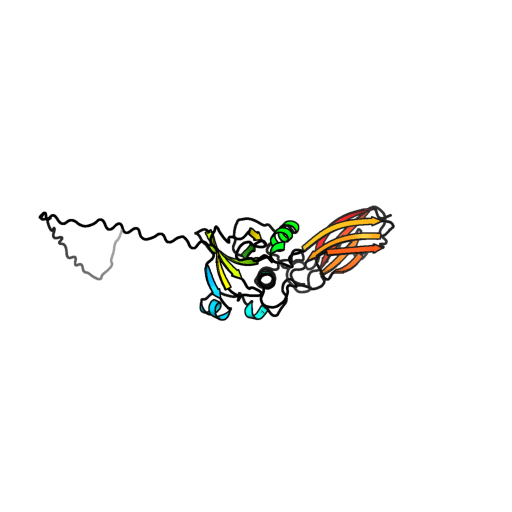C . VAL A 1 233 ? 16.532 -6.793 -20.432 1.00 98.38 233 VAL A C 1
ATOM 1778 O O . VAL A 1 233 ? 15.364 -6.437 -20.630 1.00 98.38 233 VAL A O 1
ATOM 1781 N N . LEU A 1 234 ? 17.501 -6.686 -21.336 1.00 98.06 234 LEU A N 1
ATOM 1782 C CA . LEU A 1 234 ? 17.344 -6.168 -22.691 1.00 98.06 234 LEU A CA 1
ATOM 1783 C C . LEU A 1 234 ? 17.376 -7.326 -23.688 1.00 98.06 234 LEU A C 1
ATOM 1785 O O . LEU A 1 234 ? 18.269 -8.166 -23.627 1.00 98.06 234 LEU A O 1
ATOM 1789 N N . ASP A 1 235 ? 16.372 -7.372 -24.562 1.00 95.38 235 ASP A N 1
ATOM 1790 C CA . ASP A 1 235 ? 16.124 -8.354 -25.630 1.00 95.38 235 ASP A CA 1
ATOM 1791 C C . ASP A 1 235 ? 15.951 -9.822 -25.207 1.00 95.38 235 ASP A C 1
ATOM 1793 O O . ASP A 1 235 ? 15.134 -10.522 -25.805 1.00 95.38 235 ASP A O 1
ATOM 1797 N N . GLY A 1 236 ? 16.534 -10.264 -24.095 1.00 93.00 236 GLY A N 1
ATOM 1798 C CA . GLY A 1 236 ? 16.407 -11.627 -23.581 1.00 93.00 236 GLY A CA 1
ATOM 1799 C C . GLY A 1 236 ? 15.349 -11.842 -22.495 1.00 93.00 236 GLY A C 1
ATOM 1800 O O . GLY A 1 236 ? 14.651 -10.925 -22.030 1.00 93.00 236 GLY A O 1
ATOM 1801 N N . ALA A 1 237 ? 15.217 -13.106 -22.097 1.00 93.56 237 ALA A N 1
ATOM 1802 C CA . ALA A 1 237 ? 14.406 -13.544 -20.964 1.00 93.56 237 ALA A CA 1
ATOM 1803 C C . ALA A 1 237 ? 15.173 -13.404 -19.634 1.00 93.56 237 ALA A C 1
ATOM 1805 O O . ALA A 1 237 ? 16.376 -13.159 -19.615 1.00 93.56 237 ALA A O 1
ATOM 1806 N N . LEU A 1 238 ? 14.481 -13.532 -18.496 1.00 94.75 238 LEU A N 1
ATOM 1807 C CA . LEU A 1 238 ? 15.120 -13.388 -17.178 1.00 94.75 238 LEU A CA 1
ATOM 1808 C C . LEU A 1 238 ? 16.264 -14.398 -16.973 1.00 94.75 238 LEU A C 1
ATOM 1810 O O . LEU A 1 238 ? 17.286 -14.053 -16.384 1.00 94.75 238 LEU A O 1
ATOM 1814 N N . ASP A 1 239 ? 16.098 -15.609 -17.486 1.00 95.19 239 ASP A N 1
ATOM 1815 C CA . ASP A 1 239 ? 17.012 -16.748 -17.403 1.00 95.19 239 ASP A CA 1
ATOM 1816 C C . ASP A 1 239 ? 18.052 -16.810 -18.534 1.00 95.19 239 ASP A C 1
ATOM 1818 O O . ASP A 1 239 ? 18.917 -17.679 -18.505 1.00 95.19 239 ASP A O 1
ATOM 1822 N N . ASP A 1 240 ? 18.013 -15.882 -19.494 1.00 96.19 240 ASP A N 1
ATOM 1823 C CA . ASP A 1 240 ? 18.951 -15.837 -20.621 1.00 96.19 240 ASP A CA 1
ATOM 1824 C C . ASP A 1 240 ? 20.333 -15.301 -20.185 1.00 96.19 240 ASP A C 1
ATOM 1826 O O . ASP A 1 240 ? 20.455 -14.105 -19.893 1.00 96.19 240 ASP A O 1
ATOM 1830 N N . PRO A 1 241 ? 21.388 -16.135 -20.128 1.00 93.62 241 PRO A N 1
ATOM 1831 C CA . PRO A 1 241 ? 22.690 -15.719 -19.610 1.00 93.62 241 PRO A CA 1
ATOM 1832 C C . PRO A 1 241 ? 23.407 -14.700 -20.506 1.00 93.62 241 PRO A C 1
ATOM 1834 O O . PRO A 1 241 ? 24.243 -13.953 -20.001 1.00 93.62 241 PRO A O 1
ATOM 1837 N N . GLU A 1 242 ? 23.067 -14.643 -21.795 1.00 95.56 242 GLU A N 1
ATOM 183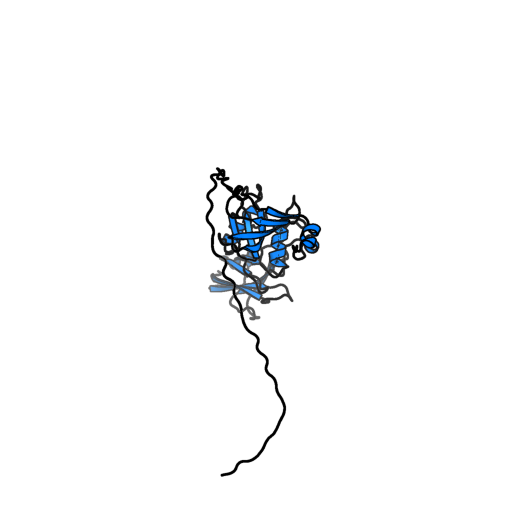8 C CA . GLU A 1 242 ? 23.709 -13.758 -22.776 1.00 95.56 242 GLU A CA 1
ATOM 1839 C C . GLU A 1 242 ? 23.021 -12.389 -22.861 1.00 95.56 242 GLU A C 1
ATOM 1841 O O . GLU A 1 242 ? 23.566 -11.436 -23.422 1.00 95.56 242 GLU A O 1
ATOM 1846 N N . ALA A 1 243 ? 21.820 -12.264 -22.290 1.00 96.50 243 ALA A N 1
ATOM 1847 C CA . ALA A 1 243 ? 21.058 -11.028 -22.325 1.00 96.50 243 ALA A CA 1
ATOM 1848 C C . ALA A 1 243 ? 21.743 -9.914 -21.526 1.00 96.50 243 ALA A C 1
ATOM 1850 O O . ALA A 1 243 ? 22.056 -10.071 -20.336 1.00 96.50 243 ALA A O 1
ATOM 1851 N N . GLU A 1 244 ? 21.888 -8.741 -22.151 1.00 97.75 244 GLU A N 1
ATOM 1852 C CA . GLU A 1 244 ? 22.369 -7.560 -21.448 1.00 97.75 244 GLU A CA 1
ATOM 1853 C C . GLU A 1 244 ? 21.412 -7.221 -20.301 1.00 97.75 244 GLU A C 1
ATOM 1855 O O . GLU A 1 244 ? 20.197 -7.079 -20.477 1.00 97.75 244 GLU A O 1
ATOM 1860 N N . ARG A 1 245 ? 21.973 -7.073 -19.099 1.00 97.62 245 ARG A N 1
ATOM 1861 C CA . ARG A 1 245 ? 21.197 -6.806 -17.894 1.00 97.62 245 ARG A CA 1
ATOM 1862 C C . ARG A 1 245 ? 21.905 -5.884 -16.929 1.00 97.62 245 ARG A C 1
ATOM 1864 O O . ARG A 1 245 ? 23.131 -5.799 -16.874 1.00 97.62 245 ARG A O 1
ATOM 1871 N N . PHE A 1 246 ? 21.112 -5.229 -16.097 1.00 97.12 246 PHE A N 1
ATOM 1872 C CA . PHE A 1 246 ? 21.622 -4.498 -14.949 1.00 97.12 246 PHE A CA 1
ATOM 1873 C C . PHE A 1 246 ? 20.634 -4.542 -13.792 1.00 97.12 246 PHE A C 1
ATOM 1875 O O . PHE A 1 246 ? 19.425 -4.694 -13.964 1.00 97.12 246 PHE A O 1
ATOM 1882 N N . THR A 1 247 ? 21.162 -4.383 -12.583 1.00 96.38 247 THR A N 1
ATOM 1883 C CA . THR A 1 247 ? 20.372 -4.419 -11.352 1.00 96.38 247 THR A CA 1
ATOM 1884 C C . THR A 1 247 ? 20.565 -3.141 -10.565 1.00 96.38 247 THR A C 1
ATOM 1886 O O . THR A 1 247 ? 21.643 -2.545 -10.587 1.00 96.38 247 THR A O 1
ATOM 1889 N N . PHE A 1 248 ? 19.548 -2.741 -9.816 1.00 93.94 248 PHE A N 1
ATOM 1890 C CA . PHE A 1 248 ? 19.651 -1.628 -8.881 1.00 93.94 248 PHE A CA 1
ATOM 1891 C C . PHE A 1 248 ? 18.713 -1.835 -7.700 1.00 93.94 248 PHE A C 1
ATOM 1893 O O . PHE A 1 248 ? 17.725 -2.555 -7.791 1.00 93.94 248 PHE A O 1
ATOM 1900 N N . THR A 1 249 ? 19.004 -1.174 -6.585 1.00 90.44 249 THR A N 1
ATOM 1901 C CA . THR A 1 249 ? 18.121 -1.157 -5.419 1.00 90.44 249 THR A CA 1
ATOM 1902 C C . THR A 1 249 ? 17.589 0.242 -5.174 1.00 90.44 249 THR A C 1
ATOM 1904 O O . THR A 1 249 ? 18.298 1.234 -5.386 1.00 90.44 249 THR A O 1
ATOM 1907 N N . THR A 1 250 ? 16.357 0.345 -4.690 1.00 80.06 250 THR A N 1
ATOM 1908 C CA . THR A 1 250 ? 15.781 1.626 -4.265 1.00 80.06 250 THR A CA 1
ATOM 1909 C C . THR A 1 250 ? 15.227 1.500 -2.868 1.00 80.06 250 THR A C 1
ATOM 1911 O O . THR A 1 250 ? 14.433 0.603 -2.612 1.00 80.06 250 THR A O 1
ATOM 1914 N N . GLY A 1 251 ? 15.602 2.418 -1.978 1.00 64.94 251 GLY A N 1
ATOM 1915 C CA . GLY A 1 251 ? 15.090 2.432 -0.608 1.00 64.94 251 GLY A CA 1
ATOM 1916 C C . GLY A 1 251 ? 13.576 2.645 -0.515 1.00 64.94 251 GLY A C 1
ATOM 1917 O O . GLY A 1 251 ? 12.986 2.240 0.477 1.00 64.94 251 GLY A O 1
ATOM 1918 N N . PHE A 1 252 ? 12.951 3.271 -1.522 1.00 60.97 252 PHE A N 1
ATOM 1919 C CA . PHE A 1 252 ? 11.540 3.656 -1.493 1.00 60.97 252 PHE A CA 1
ATOM 1920 C C . PHE A 1 252 ? 10.886 3.614 -2.891 1.00 60.97 252 PHE A C 1
ATOM 1922 O O . PHE A 1 252 ? 11.576 3.678 -3.902 1.00 60.97 252 PHE A O 1
ATOM 1929 N N . PHE A 1 253 ? 9.553 3.514 -2.906 1.00 71.50 253 PHE A N 1
ATOM 1930 C CA . PHE A 1 253 ? 8.646 3.088 -3.988 1.00 71.50 253 PHE A CA 1
ATOM 1931 C C . PHE A 1 253 ? 8.821 3.659 -5.409 1.00 71.50 253 PHE A C 1
ATOM 1933 O O . PHE A 1 253 ? 8.256 3.069 -6.317 1.00 71.50 253 PHE A O 1
ATOM 1940 N N . LEU A 1 254 ? 9.515 4.781 -5.627 1.00 78.38 254 LEU A N 1
ATOM 1941 C CA . LEU A 1 254 ? 9.755 5.367 -6.955 1.00 78.38 254 LEU A CA 1
ATOM 1942 C C . LEU A 1 254 ? 11.243 5.321 -7.277 1.00 78.38 254 LEU A C 1
ATOM 1944 O O . LEU A 1 254 ? 12.084 5.647 -6.438 1.00 78.38 254 LEU A O 1
ATOM 1948 N N . SER A 1 255 ? 11.564 5.010 -8.525 1.00 86.12 255 SER A N 1
ATOM 1949 C CA . SER A 1 255 ? 12.934 5.016 -9.003 1.00 86.12 255 SER A CA 1
ATOM 1950 C C . SER A 1 255 ? 13.052 5.658 -10.370 1.00 86.12 255 SER A C 1
ATOM 1952 O O . SER A 1 255 ? 12.277 5.355 -11.271 1.00 86.12 255 SER A O 1
ATOM 1954 N N . HIS A 1 256 ? 14.085 6.478 -10.506 1.00 92.75 256 HIS A N 1
ATOM 1955 C CA . HIS A 1 256 ? 14.565 7.031 -11.761 1.00 92.75 256 HIS A CA 1
ATOM 1956 C C . HIS A 1 256 ? 15.998 6.538 -11.964 1.00 92.75 256 HIS A C 1
ATOM 1958 O O . HIS A 1 256 ? 16.842 6.674 -11.065 1.00 92.75 256 HIS A O 1
ATOM 1964 N N . ARG A 1 257 ? 16.262 5.887 -13.093 1.00 94.38 257 ARG A N 1
ATOM 1965 C CA . ARG A 1 257 ? 17.566 5.311 -13.419 1.00 94.38 257 ARG A CA 1
ATOM 1966 C C . ARG A 1 257 ? 17.905 5.622 -14.860 1.00 94.38 257 ARG A C 1
ATOM 1968 O O . ARG A 1 257 ? 17.181 5.211 -15.753 1.00 94.38 257 ARG A O 1
ATOM 1975 N N . ILE A 1 258 ? 19.044 6.276 -15.056 1.00 95.69 258 ILE A N 1
ATOM 1976 C CA . ILE A 1 258 ? 19.635 6.440 -16.377 1.00 95.69 258 ILE A CA 1
ATOM 1977 C C . ILE A 1 258 ? 20.847 5.517 -16.465 1.00 95.69 258 ILE A C 1
ATOM 1979 O O . ILE A 1 258 ? 21.723 5.566 -15.597 1.00 95.69 258 ILE A O 1
ATOM 1983 N N . LYS A 1 259 ? 20.895 4.661 -17.485 1.00 97.19 259 LYS A N 1
ATOM 1984 C CA . LYS A 1 259 ? 21.950 3.660 -17.662 1.00 97.19 259 LYS A CA 1
ATOM 1985 C C . LYS A 1 259 ? 22.398 3.619 -19.117 1.00 97.19 259 LYS A C 1
ATOM 1987 O O . LYS A 1 259 ? 21.572 3.465 -20.003 1.00 97.19 259 LYS A O 1
ATOM 1992 N N . THR A 1 260 ? 23.701 3.733 -19.357 1.00 97.38 260 THR A N 1
ATOM 1993 C CA . THR A 1 260 ? 24.283 3.416 -20.668 1.00 97.38 260 THR A CA 1
ATOM 1994 C C . THR A 1 260 ? 24.249 1.909 -20.886 1.00 97.38 260 THR A C 1
ATOM 1996 O O . THR A 1 260 ? 24.629 1.162 -19.977 1.00 97.38 260 THR A O 1
ATOM 1999 N N . VAL A 1 261 ? 23.796 1.498 -22.067 1.00 97.00 261 VAL A N 1
ATOM 2000 C CA . VAL A 1 261 ? 23.607 0.101 -22.471 1.00 97.00 261 VAL A CA 1
ATOM 2001 C C . VAL A 1 261 ? 24.308 -0.171 -23.805 1.00 97.00 261 VAL A C 1
ATOM 2003 O O . VAL A 1 261 ? 24.616 0.764 -24.551 1.00 97.00 261 VAL A O 1
ATOM 2006 N N . ALA A 1 262 ? 24.600 -1.433 -24.100 1.00 96.31 262 ALA A N 1
ATOM 2007 C CA . ALA A 1 262 ? 25.204 -1.888 -25.350 1.00 96.31 262 ALA A CA 1
ATOM 2008 C C . ALA A 1 262 ? 24.158 -2.190 -26.436 1.00 96.31 262 ALA A C 1
ATOM 2010 O O . ALA A 1 262 ? 24.466 -2.037 -27.615 1.00 96.31 262 ALA A O 1
ATOM 2011 N N . ALA A 1 263 ? 22.931 -2.553 -26.052 1.00 94.75 263 ALA A N 1
ATOM 2012 C CA . ALA A 1 263 ? 21.807 -2.785 -26.955 1.00 94.75 263 ALA A CA 1
ATOM 2013 C C . ALA A 1 263 ? 21.546 -1.582 -27.877 1.00 94.75 263 ALA A C 1
ATOM 2015 O O . ALA A 1 263 ? 21.673 -0.425 -27.462 1.00 94.75 263 ALA A O 1
ATOM 2016 N N . ARG A 1 264 ? 21.199 -1.856 -29.138 1.00 95.50 264 ARG A N 1
ATOM 2017 C CA . ARG A 1 264 ? 20.945 -0.859 -30.189 1.00 95.50 264 ARG A CA 1
ATOM 2018 C C . ARG A 1 264 ? 19.742 -1.258 -31.035 1.00 95.50 264 ARG A C 1
ATOM 2020 O O . ARG A 1 264 ? 19.416 -2.437 -31.146 1.00 95.50 264 ARG A O 1
ATOM 2027 N N . GLY A 1 265 ? 19.125 -0.273 -31.678 1.00 94.94 265 GLY A N 1
ATOM 2028 C CA . GLY A 1 265 ? 17.934 -0.457 -32.498 1.00 94.94 265 GLY A CA 1
ATOM 2029 C C . GLY A 1 265 ? 16.691 -0.739 -31.656 1.00 94.94 265 GLY A C 1
ATOM 2030 O O . GLY A 1 265 ? 16.561 -0.252 -30.536 1.00 94.94 265 GLY A O 1
ATOM 2031 N N . SER A 1 266 ? 15.745 -1.497 -32.215 1.00 96.75 266 SER A N 1
ATOM 2032 C CA . SER A 1 266 ? 14.511 -1.858 -31.512 1.00 96.75 266 SER A CA 1
ATOM 2033 C C . SER A 1 266 ? 14.806 -2.873 -30.407 1.00 96.75 266 SER A C 1
ATOM 2035 O O . SER A 1 266 ? 15.060 -4.038 -30.693 1.00 96.75 266 SER A O 1
ATOM 2037 N N . THR A 1 267 ? 14.763 -2.418 -29.156 1.00 97.62 267 THR A N 1
ATOM 2038 C CA . THR A 1 267 ? 15.131 -3.198 -27.969 1.00 97.62 267 THR A CA 1
ATOM 2039 C C . THR A 1 267 ? 13.922 -3.440 -27.071 1.00 97.62 267 THR A C 1
ATOM 2041 O O . THR A 1 267 ? 13.203 -2.506 -26.693 1.00 97.62 267 THR A O 1
ATOM 2044 N N . VAL A 1 268 ? 13.714 -4.692 -26.666 1.00 97.94 268 VAL A N 1
ATOM 2045 C CA . VAL A 1 268 ? 12.710 -5.093 -25.678 1.00 97.94 268 VAL A CA 1
ATOM 2046 C C . VAL A 1 268 ? 13.287 -4.970 -24.272 1.00 97.94 268 VAL A C 1
ATOM 2048 O O . VAL A 1 268 ? 14.136 -5.746 -23.851 1.00 97.94 268 VAL A O 1
ATOM 2051 N N . VAL A 1 269 ? 12.760 -4.032 -23.497 1.00 98.12 269 VAL A N 1
ATOM 2052 C CA . VAL A 1 269 ? 13.135 -3.782 -22.105 1.00 98.12 269 VAL A CA 1
ATOM 2053 C C . VAL A 1 269 ? 12.155 -4.502 -21.188 1.00 98.12 269 VAL A C 1
ATOM 2055 O O . VAL A 1 269 ? 10.965 -4.167 -21.143 1.00 98.12 269 VAL A O 1
ATOM 2058 N N . ARG A 1 270 ? 12.642 -5.481 -20.424 1.00 98.19 270 ARG A N 1
ATOM 2059 C CA . ARG A 1 270 ? 11.867 -6.196 -19.402 1.00 98.19 270 ARG A CA 1
ATOM 2060 C C . ARG A 1 270 ? 12.360 -5.792 -18.023 1.00 98.19 270 ARG A C 1
ATOM 2062 O O . ARG A 1 270 ? 13.547 -5.895 -17.733 1.00 98.19 270 ARG A O 1
ATOM 2069 N N . VAL A 1 271 ? 11.442 -5.338 -17.175 1.00 97.75 271 VAL A N 1
ATOM 2070 C CA . VAL A 1 271 ? 11.763 -4.904 -15.812 1.00 97.75 271 VAL A CA 1
ATOM 2071 C C . VAL A 1 271 ? 11.154 -5.875 -14.820 1.00 97.75 271 VAL A C 1
ATOM 2073 O O . VAL A 1 271 ? 9.946 -6.123 -14.841 1.00 97.75 271 VAL A O 1
ATOM 2076 N N . TYR A 1 272 ? 11.993 -6.369 -13.925 1.00 97.06 272 TYR A N 1
ATOM 2077 C CA . TYR A 1 272 ? 11.652 -7.298 -12.867 1.00 97.06 272 TYR A CA 1
ATOM 2078 C C . TYR A 1 272 ? 11.948 -6.691 -11.503 1.00 97.06 272 TYR A C 1
ATOM 2080 O O . TYR A 1 272 ? 12.830 -5.840 -11.353 1.00 97.06 272 TYR A O 1
ATOM 2088 N N . VAL A 1 273 ? 11.219 -7.163 -10.503 1.00 94.00 273 VAL A N 1
ATOM 2089 C CA . VAL A 1 273 ? 11.451 -6.873 -9.095 1.00 94.00 273 VAL A CA 1
ATOM 2090 C C . VAL A 1 273 ? 11.632 -8.182 -8.341 1.00 94.00 273 VAL A C 1
ATOM 2092 O O . VAL A 1 273 ? 10.910 -9.143 -8.586 1.00 94.00 273 VAL A O 1
ATOM 2095 N N . HIS A 1 274 ? 12.614 -8.219 -7.449 1.00 93.75 274 HIS A N 1
ATOM 2096 C CA . HIS A 1 274 ? 12.932 -9.386 -6.635 1.00 93.75 274 HIS A CA 1
ATOM 2097 C C . HIS A 1 274 ? 12.266 -9.259 -5.275 1.00 93.75 274 HIS A C 1
ATOM 2099 O O . HIS A 1 274 ? 12.372 -8.209 -4.634 1.00 93.75 274 HIS A O 1
ATOM 2105 N N . ASN A 1 275 ? 11.617 -10.338 -4.857 1.00 90.69 275 ASN A N 1
ATOM 2106 C CA . ASN A 1 275 ? 11.079 -10.501 -3.522 1.00 90.69 275 ASN A CA 1
ATOM 2107 C C . ASN A 1 275 ? 12.215 -10.699 -2.519 1.00 90.69 275 ASN A C 1
ATOM 2109 O O . ASN A 1 275 ? 13.351 -11.073 -2.849 1.00 90.69 275 ASN A O 1
ATOM 2113 N N . LYS A 1 276 ? 11.909 -10.469 -1.253 1.00 87.44 276 LYS A N 1
ATOM 2114 C CA . LYS A 1 276 ? 12.797 -10.797 -0.162 1.00 87.44 276 LYS A CA 1
ATOM 2115 C C . LYS A 1 276 ? 13.019 -12.304 -0.138 1.00 87.44 276 LYS A C 1
ATOM 2117 O O . LYS A 1 276 ? 12.110 -13.103 0.026 1.00 87.44 276 LYS A O 1
ATOM 2122 N N . ARG A 1 277 ? 14.285 -12.697 -0.233 1.00 89.69 277 ARG A N 1
ATOM 2123 C CA . ARG A 1 277 ? 14.658 -14.110 -0.235 1.00 89.69 277 ARG A CA 1
ATOM 2124 C C . ARG A 1 277 ? 14.097 -14.846 0.989 1.00 89.69 277 ARG A C 1
ATOM 2126 O O . ARG A 1 277 ? 14.353 -14.436 2.125 1.00 89.69 277 ARG A O 1
ATOM 2133 N N . GLY A 1 278 ? 13.428 -15.970 0.736 1.00 86.75 278 GLY A N 1
ATOM 2134 C CA . GLY A 1 278 ? 12.900 -16.861 1.770 1.00 86.75 278 GLY A CA 1
ATOM 2135 C C . GLY A 1 278 ? 11.605 -16.376 2.423 1.00 86.75 278 GLY A C 1
ATOM 2136 O O . GLY A 1 278 ? 11.316 -16.793 3.544 1.00 86.75 278 GLY A O 1
ATOM 2137 N N . THR A 1 279 ? 10.863 -15.480 1.772 1.00 85.50 279 THR A N 1
ATOM 2138 C CA . THR A 1 279 ? 9.489 -15.131 2.156 1.00 85.50 279 THR A CA 1
ATOM 2139 C C . THR A 1 279 ? 8.487 -15.703 1.154 1.00 85.50 279 THR A C 1
ATOM 2141 O O . THR A 1 279 ? 8.889 -16.354 0.193 1.00 85.50 279 THR A O 1
ATOM 2144 N N . ASP A 1 280 ? 7.188 -15.562 1.431 1.00 86.00 280 ASP A N 1
ATOM 2145 C CA . ASP A 1 280 ? 6.171 -16.160 0.554 1.00 86.00 280 ASP A CA 1
ATOM 2146 C C . ASP A 1 280 ? 5.956 -15.299 -0.700 1.00 86.00 280 ASP A C 1
ATOM 2148 O O . ASP A 1 280 ? 6.345 -14.132 -0.744 1.00 86.00 280 ASP A O 1
ATOM 2152 N N . GLY A 1 281 ? 5.299 -15.875 -1.705 1.00 88.06 281 GLY A N 1
ATOM 2153 C CA . GLY A 1 281 ? 5.069 -15.242 -3.002 1.00 88.06 281 GLY A CA 1
ATOM 2154 C C . GLY A 1 281 ? 6.130 -15.616 -4.035 1.00 88.06 281 GLY A C 1
ATOM 2155 O O . GLY A 1 281 ? 7.013 -16.435 -3.788 1.00 88.06 281 GLY A O 1
ATOM 2156 N N . GLU A 1 282 ? 6.024 -15.035 -5.225 1.00 91.44 282 GLU A N 1
ATOM 2157 C CA . GLU A 1 282 ? 6.987 -15.224 -6.305 1.00 91.44 282 GLU A CA 1
ATOM 2158 C C . GLU A 1 282 ? 8.322 -14.563 -5.953 1.00 91.44 282 GLU A C 1
ATOM 2160 O O . GLU A 1 282 ? 8.358 -13.399 -5.553 1.00 91.44 282 GLU A O 1
ATOM 2165 N N . ASP A 1 283 ? 9.433 -15.276 -6.160 1.00 94.31 283 ASP A N 1
ATOM 2166 C CA . ASP A 1 283 ? 10.781 -14.739 -5.934 1.00 94.31 283 ASP A CA 1
ATOM 2167 C C . ASP A 1 283 ? 11.088 -13.538 -6.843 1.00 94.31 283 ASP A C 1
ATOM 2169 O O . ASP A 1 283 ? 11.831 -12.632 -6.459 1.00 94.31 283 ASP A O 1
ATOM 2173 N N . VAL A 1 284 ? 10.528 -13.517 -8.058 1.00 95.56 284 VAL A N 1
ATOM 2174 C CA . VAL A 1 284 ? 10.745 -12.457 -9.047 1.00 95.56 284 VAL A CA 1
ATOM 2175 C C . VAL A 1 284 ? 9.463 -12.179 -9.825 1.00 95.56 284 VAL A C 1
ATOM 2177 O O . VAL A 1 284 ? 8.937 -13.064 -10.489 1.00 95.56 284 VAL A O 1
ATOM 2180 N N . VAL A 1 285 ? 9.016 -10.922 -9.825 1.00 94.44 285 VAL A N 1
ATOM 2181 C CA . VAL A 1 285 ? 7.810 -10.471 -10.537 1.00 94.44 285 VAL A CA 1
ATOM 2182 C C . VAL A 1 285 ? 8.189 -9.538 -11.681 1.00 94.44 285 VAL A C 1
ATOM 2184 O O . VAL A 1 285 ? 8.980 -8.607 -11.511 1.00 94.44 285 VAL A O 1
ATOM 2187 N N . ARG A 1 286 ? 7.595 -9.731 -12.863 1.00 96.38 286 ARG A N 1
ATOM 2188 C CA . ARG A 1 286 ? 7.768 -8.814 -14.002 1.00 96.38 286 ARG A CA 1
ATOM 2189 C C . ARG A 1 286 ? 6.835 -7.609 -13.872 1.00 96.38 286 ARG A C 1
ATOM 2191 O O . ARG A 1 286 ? 5.624 -7.740 -14.004 1.00 96.38 286 ARG A O 1
ATOM 2198 N N . LEU A 1 287 ? 7.404 -6.416 -13.704 1.00 93.62 287 LEU A N 1
ATOM 2199 C CA . LEU A 1 287 ? 6.656 -5.155 -13.599 1.00 93.62 287 LEU A CA 1
ATOM 2200 C C . LEU A 1 287 ? 6.119 -4.656 -14.941 1.00 93.62 287 LEU A C 1
ATOM 2202 O O . LEU A 1 287 ? 5.170 -3.871 -14.991 1.00 93.62 287 LEU A O 1
ATOM 2206 N N . GLY A 1 288 ? 6.768 -5.044 -16.037 1.00 95.00 288 GLY A N 1
ATOM 2207 C CA . GLY A 1 288 ? 6.333 -4.672 -17.370 1.00 95.00 288 GLY A CA 1
ATOM 2208 C C . GLY A 1 288 ? 7.373 -4.919 -18.450 1.00 95.00 288 GLY A C 1
ATOM 2209 O O . GLY A 1 288 ? 8.533 -5.242 -18.188 1.00 95.00 288 GLY A O 1
ATOM 2210 N N . THR A 1 289 ? 6.912 -4.729 -19.680 1.00 96.75 289 THR A N 1
ATOM 2211 C CA . THR A 1 289 ? 7.717 -4.793 -20.897 1.00 96.75 289 THR A CA 1
ATOM 2212 C C . THR A 1 289 ? 7.473 -3.531 -21.715 1.00 96.75 289 THR A C 1
ATOM 2214 O O . THR A 1 289 ? 6.334 -3.058 -21.808 1.00 96.75 289 THR A O 1
ATOM 2217 N N . ARG A 1 290 ? 8.536 -2.961 -22.276 1.00 96.94 290 ARG A N 1
ATOM 2218 C CA . ARG A 1 290 ? 8.488 -1.831 -23.210 1.00 96.94 290 ARG A CA 1
ATOM 2219 C C . ARG A 1 290 ? 9.420 -2.107 -24.376 1.00 96.94 290 ARG A C 1
ATOM 2221 O O . ARG A 1 290 ? 10.418 -2.790 -24.197 1.00 96.94 290 ARG A O 1
ATOM 2228 N N . VAL A 1 291 ? 9.088 -1.574 -25.541 1.00 97.19 291 VAL A N 1
ATOM 2229 C CA . VAL A 1 291 ? 9.986 -1.561 -26.696 1.00 97.19 291 VAL A CA 1
ATOM 2230 C C . VAL A 1 291 ? 10.427 -0.122 -26.898 1.00 97.19 291 VAL A C 1
ATOM 2232 O O . VAL A 1 291 ? 9.581 0.773 -26.892 1.00 97.19 291 VAL A O 1
ATOM 2235 N N . VAL A 1 292 ? 11.730 0.100 -27.029 1.00 96.88 292 VAL A N 1
ATOM 2236 C CA . VAL A 1 292 ? 12.325 1.416 -27.297 1.00 96.88 292 VAL A CA 1
ATOM 2237 C C . VAL A 1 292 ? 13.310 1.305 -28.454 1.0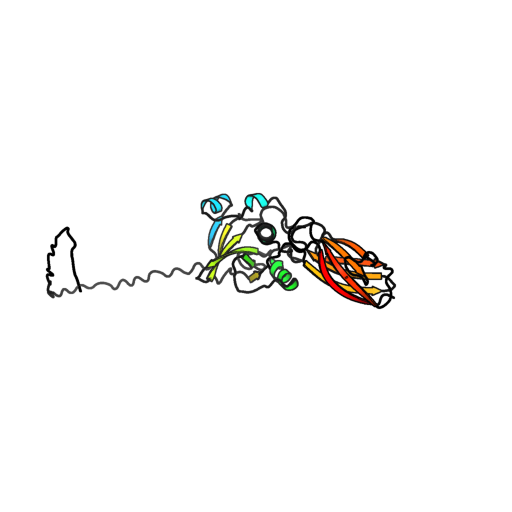0 96.88 292 VAL A C 1
ATOM 2239 O O . VAL A 1 292 ? 13.831 0.224 -28.709 1.00 96.88 292 VAL A O 1
ATOM 2242 N N . SER A 1 293 ? 13.544 2.407 -29.165 1.00 96.62 293 SER A N 1
ATOM 2243 C CA . SER A 1 293 ? 14.651 2.500 -30.122 1.00 96.62 293 SER A CA 1
ATOM 2244 C C . SER A 1 293 ? 15.856 3.082 -29.401 1.00 96.62 293 SER A C 1
ATOM 2246 O O . SER A 1 293 ? 15.730 4.151 -28.807 1.00 96.62 293 SER A O 1
ATOM 2248 N N . ILE A 1 294 ? 16.983 2.377 -29.414 1.00 95.19 294 ILE A N 1
ATOM 2249 C CA . ILE A 1 294 ? 18.234 2.833 -28.807 1.00 95.19 294 ILE A CA 1
ATOM 2250 C C . ILE A 1 294 ? 19.227 3.145 -29.923 1.00 95.19 294 ILE A C 1
ATOM 2252 O O . ILE A 1 294 ? 19.725 2.228 -30.579 1.00 95.19 294 ILE A O 1
ATOM 2256 N N . ASP A 1 295 ? 19.499 4.430 -30.123 1.00 88.94 295 ASP A N 1
ATOM 2257 C CA . ASP A 1 295 ? 20.450 4.921 -31.128 1.00 88.94 295 ASP A CA 1
ATOM 2258 C C . ASP A 1 295 ? 21.913 4.774 -30.669 1.00 88.94 295 ASP A C 1
ATOM 2260 O O . ASP A 1 295 ? 22.183 4.892 -29.447 1.00 88.94 295 ASP A O 1
#

Sequence (295 aa):
MRNVHGPFRDRRVVAMARTMKKIVIVRTALVGAALLGSVLAGLGPAEAGGRILCTGFTQCTDRGWSDAGYRAAQPRAHWNMTPGRNCTNYVAYRLTSNGRRTARPPHTNAAHTWGSAARASGVPVTDRPQVGSIAWWESDVYPARKKGHVAYVEQVRADGSILVSEDNMNQAFSWRRVVRGKGWPSGFLHFPTSDGSPSGKVTSVAADGGRLDLWTAASDPDAFGRPVRYEVVLDGALDDPEAERFTFTTGFFLSHRIKTVAARGSTVVRVYVHNKRGTDGEDVVRLGTRVVSID

Foldseek 3Di:
DDDDDDDDDDDDDDDDDDDDDDDDDDDDDDDDDDDPPPPPVDPDPDPQWKAWPAFAQVRCVVVVRHLLCVVVVQQDAQLNADGHFAFLRSLSCCQQPVQALFFDFPPPRFLQCCQVSCVVVVFDWAADDDQQWKQWAHDPQPPHHNRTGIWGFHDQDPLRWTWTWGTRPPGGTTIIIGDPDRRGGPTTTHTDGDQQDKAWAWPDWAADAQKIKTKIFIGGSQCGQAWWKKKKWKQDDPPDPPTWIDMDTDSHGIDIDIDRTPDAAWIKIWMKIAYDPPDGDDRIDTRDIDIYGYD

Secondary structure (DSSP, 8-state):
-------------------------------------------PPP--SPEEEEESHHHHHHTT---TTHHHHTTS-STTPPSSS-HHHHHHHHHHTSS--PPPPTT-SSGGGHHHHHHHTT--EES---TTPEEEE-TTSTT--TT-EEEEEEEE-TTS-EEEEE--SSS--EEEEE-SSTT--SEEE-PPP--S--EEEEEEEEEETTEEEEEEEEE-SSSTTSPEEEEEEESS-TT-TTS-EEEEEESSSEEEEEEE-S--EEEEEEEEEEPPTTSSS-SEEEEEEEEEEE-

Radius of gyration: 33.42 Å; chains: 1; bounding box: 96×93×71 Å

pLDDT: mean 82.37, std 19.62, range [30.78, 98.38]